Protein AF-A0A832UFF8-F1 (afdb_monomer_lite)

Radius of gyration: 27.93 Å; chains: 1; bounding box: 67×71×83 Å

Structure (mmCIF, N/CA/C/O backbone):
data_AF-A0A832UFF8-F1
#
_entry.id   AF-A0A832UFF8-F1
#
loop_
_atom_site.group_PDB
_atom_site.id
_atom_site.type_symbol
_atom_site.label_atom_id
_atom_site.label_alt_id
_atom_site.label_comp_id
_atom_site.label_asym_id
_atom_site.label_entity_id
_atom_site.label_seq_id
_atom_site.pdbx_PDB_ins_code
_atom_site.Cartn_x
_atom_site.Cartn_y
_atom_site.Cartn_z
_atom_site.occupancy
_atom_site.B_iso_or_equiv
_atom_site.auth_seq_id
_atom_site.auth_comp_id
_atom_site.auth_asym_id
_atom_site.auth_atom_id
_atom_site.pdbx_PDB_model_num
ATOM 1 N N . MET A 1 1 ? 8.026 -12.398 -7.164 1.00 83.38 1 MET A N 1
ATOM 2 C CA . MET A 1 1 ? 7.137 -11.313 -7.643 1.00 83.38 1 MET A CA 1
ATOM 3 C C . MET A 1 1 ? 7.649 -10.824 -8.983 1.00 83.38 1 MET A C 1
ATOM 5 O O . MET A 1 1 ? 8.859 -10.756 -9.157 1.00 83.38 1 MET A O 1
ATOM 9 N N . THR A 1 2 ? 6.755 -10.491 -9.910 1.00 87.94 2 THR A N 1
ATOM 10 C CA . THR A 1 2 ? 7.122 -9.942 -11.220 1.00 87.94 2 THR A CA 1
ATOM 11 C C . THR A 1 2 ? 6.607 -8.512 -11.329 1.00 87.94 2 THR A C 1
ATOM 13 O O . THR A 1 2 ? 5.435 -8.254 -11.064 1.00 87.94 2 THR A O 1
ATOM 16 N N . PHE A 1 3 ? 7.497 -7.591 -11.680 1.00 87.31 3 PHE A N 1
ATOM 17 C CA . PHE A 1 3 ? 7.214 -6.191 -11.966 1.00 87.31 3 PHE A CA 1
ATOM 18 C C . PHE A 1 3 ? 7.210 -6.008 -13.474 1.00 87.31 3 PHE A C 1
ATOM 20 O O . PHE A 1 3 ? 8.145 -6.435 -14.148 1.00 87.31 3 PHE A O 1
ATOM 27 N N . THR A 1 4 ? 6.173 -5.369 -13.993 1.00 92.88 4 THR A N 1
ATOM 28 C CA . THR A 1 4 ? 6.049 -5.056 -15.414 1.00 92.88 4 THR A CA 1
ATOM 29 C C . THR A 1 4 ? 5.782 -3.574 -15.580 1.00 92.88 4 THR A C 1
ATOM 31 O O . THR A 1 4 ? 5.068 -2.978 -14.770 1.00 92.88 4 THR A O 1
ATOM 34 N N . GLY A 1 5 ? 6.311 -2.994 -16.645 1.00 93.50 5 GLY A N 1
ATOM 35 C CA . GLY A 1 5 ? 6.031 -1.620 -17.031 1.00 93.50 5 GLY A CA 1
ATOM 36 C C . GLY A 1 5 ? 6.335 -1.406 -18.503 1.00 93.50 5 GLY A C 1
ATOM 37 O O . GLY A 1 5 ? 6.693 -2.341 -19.213 1.00 93.50 5 GLY A O 1
ATOM 38 N N . GLU A 1 6 ? 6.185 -0.171 -18.952 1.00 96.50 6 GLU A N 1
ATOM 39 C CA . GLU A 1 6 ? 6.447 0.239 -20.327 1.00 96.50 6 GLU A CA 1
ATOM 40 C C . GLU A 1 6 ? 7.127 1.607 -20.332 1.00 96.50 6 GLU A C 1
ATOM 42 O O . GLU A 1 6 ? 6.931 2.411 -19.414 1.00 96.50 6 GLU A O 1
ATOM 47 N N . ILE A 1 7 ? 7.942 1.862 -21.352 1.00 96.00 7 ILE A N 1
ATOM 48 C CA . ILE A 1 7 ? 8.491 3.192 -21.620 1.00 96.00 7 ILE A CA 1
ATOM 49 C C . ILE A 1 7 ? 7.693 3.880 -22.731 1.00 96.00 7 ILE A C 1
ATOM 51 O O . ILE A 1 7 ? 7.157 3.235 -23.631 1.00 96.00 7 ILE A O 1
ATOM 55 N N . SER A 1 8 ? 7.634 5.210 -22.677 1.00 94.06 8 SER A N 1
ATOM 56 C CA . SER A 1 8 ? 7.063 6.037 -23.740 1.00 94.06 8 SER A CA 1
ATOM 57 C C . SER A 1 8 ? 8.090 7.093 -24.164 1.00 94.06 8 SER A C 1
ATOM 59 O O . SER A 1 8 ? 8.492 7.900 -23.321 1.00 94.06 8 SER A O 1
ATOM 61 N N . PRO A 1 9 ? 8.486 7.148 -25.450 1.00 96.12 9 PRO A N 1
ATOM 62 C CA . PRO A 1 9 ? 7.939 6.377 -26.575 1.00 96.12 9 PRO A CA 1
ATOM 63 C C . PRO A 1 9 ? 8.378 4.901 -26.588 1.00 96.12 9 PRO A C 1
ATOM 65 O O . PRO A 1 9 ? 9.307 4.519 -25.886 1.00 96.12 9 PRO A O 1
ATOM 68 N N . ILE A 1 10 ? 7.704 4.091 -27.414 1.00 97.50 10 ILE A N 1
ATOM 69 C CA . ILE A 1 10 ? 7.988 2.661 -27.601 1.00 97.50 10 ILE A CA 1
ATOM 70 C C . ILE A 1 10 ? 9.342 2.483 -28.297 1.00 97.50 10 ILE A C 1
ATOM 72 O O . ILE A 1 10 ? 9.493 2.848 -29.465 1.00 97.50 10 ILE A O 1
ATOM 76 N N . ILE A 1 11 ? 10.315 1.911 -27.587 1.00 97.31 11 ILE A N 1
ATOM 77 C CA . ILE A 1 11 ? 11.656 1.616 -28.103 1.00 97.31 11 ILE A CA 1
ATOM 78 C C . ILE A 1 11 ? 12.072 0.225 -27.611 1.00 97.31 11 ILE A C 1
ATOM 80 O O . ILE A 1 11 ? 11.962 -0.067 -26.422 1.00 97.31 11 ILE A O 1
ATOM 84 N N . GLU A 1 12 ? 12.537 -0.627 -28.525 1.00 98.25 12 GLU A N 1
ATOM 85 C CA . GLU A 1 12 ? 13.039 -1.980 -28.239 1.00 98.25 12 GLU A CA 1
ATOM 86 C C . GLU A 1 12 ? 14.512 -1.940 -27.810 1.00 98.25 12 GLU A C 1
ATOM 88 O O . GLU A 1 12 ? 15.282 -1.117 -28.306 1.00 98.25 12 GLU A O 1
ATOM 93 N N . ASN A 1 13 ? 14.927 -2.890 -26.969 1.00 98.12 13 ASN A N 1
ATOM 94 C CA . ASN A 1 13 ? 16.315 -3.089 -26.540 1.00 98.12 13 ASN A CA 1
ATOM 95 C C . ASN A 1 13 ? 16.917 -1.935 -25.715 1.00 98.12 13 ASN A C 1
ATOM 97 O O . ASN A 1 13 ? 18.139 -1.809 -25.632 1.00 98.12 13 ASN A O 1
ATOM 101 N N . GLU A 1 14 ? 16.083 -1.113 -25.079 1.00 98.12 14 GLU A N 1
ATOM 102 C CA . GLU A 1 14 ? 16.527 -0.105 -24.116 1.00 98.12 14 GLU A CA 1
ATOM 103 C C . GLU A 1 14 ? 16.712 -0.737 -22.731 1.00 98.12 14 GLU A C 1
ATOM 105 O O . GLU A 1 14 ? 15.970 -1.642 -22.337 1.00 98.12 14 GLU A O 1
ATOM 110 N N . ILE A 1 15 ? 17.709 -0.257 -21.984 1.00 98.31 15 ILE A N 1
ATOM 111 C CA . ILE A 1 15 ? 17.994 -0.731 -20.625 1.00 98.31 15 ILE A CA 1
ATOM 112 C C . ILE A 1 15 ? 17.159 0.074 -19.632 1.00 98.31 15 ILE A C 1
ATOM 114 O O . ILE A 1 15 ? 17.307 1.291 -19.514 1.00 98.31 15 ILE A O 1
ATOM 118 N N . VAL A 1 16 ? 16.307 -0.623 -18.887 1.00 98.25 16 VAL A N 1
ATOM 119 C CA . VAL A 1 16 ? 15.561 -0.081 -17.752 1.00 98.25 16 VAL A CA 1
ATOM 120 C C . VAL A 1 16 ? 16.228 -0.550 -16.467 1.00 98.25 16 VAL A C 1
ATOM 122 O O . VAL A 1 16 ? 16.322 -1.748 -16.192 1.00 98.25 16 VAL A O 1
ATOM 125 N N . THR A 1 17 ? 16.661 0.404 -15.655 1.00 98.38 17 THR A N 1
ATOM 126 C CA . THR A 1 17 ? 17.285 0.153 -14.360 1.00 98.38 17 THR A CA 1
ATOM 127 C C . THR A 1 17 ? 16.212 0.035 -13.283 1.00 98.38 17 THR A C 1
ATOM 129 O O . THR A 1 17 ? 15.395 0.937 -13.116 1.00 98.38 17 THR A O 1
ATOM 132 N N . VAL A 1 18 ? 16.211 -1.055 -12.521 1.00 97.69 18 VAL A N 1
ATOM 133 C CA . VAL A 1 18 ? 15.308 -1.280 -11.385 1.00 97.69 18 VAL A CA 1
ATOM 134 C C . VAL A 1 18 ? 16.070 -1.053 -10.085 1.00 97.69 18 VAL A C 1
ATOM 136 O O . VAL A 1 18 ? 17.034 -1.755 -9.785 1.00 97.69 18 VAL A O 1
ATOM 139 N N . TYR A 1 19 ? 15.612 -0.092 -9.292 1.00 97.56 19 TYR A N 1
ATOM 140 C CA . TYR A 1 19 ? 16.149 0.232 -7.978 1.00 97.56 19 TYR A CA 1
ATOM 141 C C . TYR A 1 19 ? 15.266 -0.360 -6.882 1.00 97.56 19 TYR A C 1
ATOM 143 O O . TYR A 1 19 ? 14.072 -0.060 -6.818 1.00 97.56 19 TYR A O 1
ATOM 151 N N . ILE A 1 20 ? 15.856 -1.159 -5.991 1.00 96.25 20 ILE A N 1
ATOM 152 C CA . ILE A 1 20 ? 15.174 -1.746 -4.833 1.00 96.25 20 ILE A CA 1
ATOM 153 C C . ILE A 1 20 ? 15.862 -1.266 -3.561 1.00 96.25 20 ILE A C 1
ATOM 155 O O . ILE A 1 20 ? 16.989 -1.642 -3.248 1.00 96.25 20 ILE A O 1
ATOM 159 N N . GLY A 1 21 ? 15.173 -0.403 -2.823 1.00 94.88 21 GLY A N 1
ATOM 160 C CA . GLY A 1 21 ? 15.632 0.126 -1.546 1.00 94.88 21 GLY A CA 1
ATOM 161 C C . GLY A 1 21 ? 14.953 -0.568 -0.378 1.00 94.88 21 GLY A C 1
ATOM 162 O O . GLY A 1 21 ? 13.737 -0.772 -0.395 1.00 94.88 21 GLY A O 1
ATOM 163 N N . ARG A 1 22 ? 15.724 -0.848 0.671 1.00 91.75 22 ARG A N 1
ATOM 164 C CA . ARG A 1 22 ? 15.213 -1.251 1.981 1.00 91.75 22 ARG A CA 1
ATOM 165 C C . ARG A 1 22 ? 15.755 -0.318 3.055 1.00 91.75 22 ARG A C 1
ATOM 167 O O . ARG A 1 22 ? 16.895 0.130 2.979 1.00 91.75 22 ARG A O 1
ATOM 174 N N . GLU A 1 23 ? 14.925 -0.014 4.045 1.00 83.19 23 GLU A N 1
ATOM 175 C CA . GLU A 1 23 ? 15.311 0.861 5.150 1.00 83.19 23 GLU A CA 1
ATOM 176 C C . GLU A 1 23 ? 16.572 0.342 5.863 1.00 83.19 23 GLU A C 1
ATOM 178 O O . GLU A 1 23 ? 16.680 -0.840 6.184 1.00 83.19 23 GLU A O 1
ATOM 183 N N . GLY A 1 24 ? 17.546 1.233 6.061 1.00 84.38 24 GLY A N 1
ATOM 184 C CA . GLY A 1 24 ? 18.814 0.917 6.721 1.00 84.38 24 GLY A CA 1
ATOM 185 C C . GLY A 1 24 ? 19.839 0.154 5.875 1.00 84.38 24 GLY A C 1
ATOM 186 O O . GLY A 1 24 ? 20.920 -0.124 6.391 1.00 84.38 24 GLY A O 1
ATOM 187 N N . LEU A 1 25 ? 19.555 -0.162 4.605 1.00 90.12 25 LEU A N 1
ATOM 188 C CA . LEU A 1 25 ? 20.472 -0.904 3.735 1.00 90.12 25 LEU A CA 1
ATOM 189 C C . LEU A 1 25 ? 20.817 -0.175 2.432 1.00 90.12 25 LEU A C 1
ATOM 191 O O . LEU A 1 25 ? 20.081 0.721 2.013 1.00 90.12 25 LEU A O 1
ATOM 195 N N . PRO A 1 26 ? 21.933 -0.561 1.781 1.00 93.06 26 PRO A N 1
ATOM 196 C CA . PRO A 1 26 ? 22.290 -0.047 0.465 1.00 93.06 26 PRO A CA 1
ATOM 197 C C . PRO A 1 26 ? 21.197 -0.305 -0.577 1.00 93.06 26 PRO A C 1
ATOM 199 O O . PRO A 1 26 ? 20.500 -1.317 -0.525 1.00 93.06 26 PRO A O 1
ATOM 202 N N . LEU A 1 27 ? 21.078 0.613 -1.537 1.00 95.19 27 LEU A N 1
ATOM 203 C CA . LEU A 1 27 ? 20.186 0.465 -2.682 1.00 95.19 27 LEU A CA 1
ATOM 204 C C . LEU A 1 27 ? 20.697 -0.646 -3.605 1.00 95.19 27 LEU A C 1
ATOM 206 O O . LEU A 1 27 ? 21.833 -0.585 -4.074 1.00 95.19 27 LEU A O 1
ATOM 210 N N . GLU A 1 28 ? 19.853 -1.631 -3.893 1.00 95.94 28 GLU A N 1
ATOM 211 C CA . GLU A 1 28 ? 20.145 -2.667 -4.879 1.00 95.94 28 GLU A CA 1
ATOM 212 C C . GLU A 1 28 ? 19.707 -2.199 -6.269 1.00 95.94 28 GLU A C 1
ATOM 214 O O . GLU A 1 28 ? 18.693 -1.513 -6.415 1.00 95.94 28 GLU A O 1
ATOM 219 N N . THR A 1 29 ? 20.489 -2.549 -7.290 1.00 97.38 29 THR A N 1
ATOM 220 C CA . THR A 1 29 ? 20.254 -2.139 -8.679 1.00 97.38 29 THR A CA 1
ATOM 221 C C . THR A 1 29 ? 20.259 -3.360 -9.584 1.00 97.38 29 THR A C 1
ATOM 223 O O . THR A 1 29 ? 21.148 -4.205 -9.486 1.00 97.38 29 THR A O 1
ATOM 226 N N . TYR A 1 30 ? 19.273 -3.425 -10.467 1.00 97.50 30 TYR A N 1
ATOM 227 C CA . TYR A 1 30 ? 19.092 -4.484 -11.449 1.00 97.50 30 TYR A CA 1
ATOM 228 C C . TYR A 1 30 ? 18.789 -3.870 -12.815 1.00 97.50 30 TYR A C 1
ATOM 230 O O . TYR A 1 30 ? 18.419 -2.702 -12.904 1.00 97.50 30 TYR A O 1
ATOM 238 N N . GLU A 1 31 ? 18.907 -4.662 -13.874 1.00 97.44 31 GLU A N 1
ATOM 239 C CA . GLU A 1 31 ? 18.599 -4.236 -15.238 1.00 97.44 31 GLU A CA 1
ATOM 240 C C . GLU A 1 31 ? 17.535 -5.151 -15.848 1.00 97.44 31 GLU A C 1
ATOM 242 O O . GLU A 1 31 ? 17.491 -6.356 -15.586 1.00 97.44 31 GLU A O 1
ATOM 247 N N . SER A 1 32 ? 16.668 -4.563 -16.664 1.00 97.31 32 SER A N 1
ATOM 248 C CA . SER A 1 32 ? 15.757 -5.257 -17.569 1.00 97.31 32 SER A CA 1
ATOM 249 C C . SER A 1 32 ? 15.819 -4.581 -18.938 1.00 97.31 32 SER A C 1
ATOM 251 O O . SER A 1 32 ? 16.278 -3.445 -19.059 1.00 97.31 32 SER A O 1
ATOM 253 N N . THR A 1 33 ? 15.384 -5.281 -19.977 1.00 98.06 33 THR A N 1
ATOM 254 C CA . THR A 1 33 ? 15.432 -4.793 -21.357 1.00 98.06 33 THR A CA 1
ATOM 255 C C . THR A 1 33 ? 14.023 -4.687 -21.914 1.00 98.06 33 THR A C 1
ATOM 257 O O . THR A 1 33 ? 13.191 -5.561 -21.658 1.00 98.06 33 THR A O 1
ATOM 260 N N . THR A 1 34 ? 13.753 -3.624 -22.670 1.00 98.12 34 THR A N 1
ATOM 261 C CA . THR A 1 34 ? 12.453 -3.434 -23.313 1.00 98.12 34 THR A CA 1
ATOM 262 C C . THR A 1 34 ? 12.260 -4.352 -24.518 1.00 98.12 34 THR A C 1
ATOM 264 O O . THR A 1 34 ? 13.181 -4.606 -25.297 1.00 98.12 34 THR A O 1
ATOM 267 N N . ASP A 1 35 ? 11.034 -4.836 -24.690 1.00 98.00 35 ASP A N 1
ATOM 268 C CA . ASP A 1 35 ? 10.592 -5.597 -25.851 1.00 98.00 35 ASP A CA 1
ATOM 269 C C . ASP A 1 35 ? 10.185 -4.684 -27.025 1.00 98.00 35 ASP A C 1
ATOM 271 O O . ASP A 1 35 ? 10.321 -3.459 -26.988 1.00 98.00 35 ASP A O 1
ATOM 275 N N . LYS A 1 36 ? 9.655 -5.285 -28.096 1.00 97.94 36 LYS A N 1
ATOM 276 C CA . LYS A 1 36 ? 9.211 -4.581 -29.315 1.00 97.94 36 LYS A CA 1
ATOM 277 C C . LYS A 1 36 ? 8.102 -3.557 -29.088 1.00 97.94 36 LYS A C 1
ATOM 279 O O . LYS A 1 36 ? 7.877 -2.713 -29.952 1.00 97.94 36 LYS A O 1
ATOM 284 N N . LEU A 1 37 ? 7.381 -3.670 -27.979 1.00 97.31 37 LEU A N 1
ATOM 285 C CA . LEU A 1 37 ? 6.304 -2.775 -27.581 1.00 97.31 37 LEU A CA 1
ATOM 286 C C . LEU A 1 37 ? 6.767 -1.784 -26.503 1.00 97.31 37 LEU A C 1
ATOM 288 O O . LEU A 1 37 ? 5.949 -1.021 -26.003 1.00 97.31 37 LEU A O 1
ATOM 292 N N . GLY A 1 38 ? 8.065 -1.749 -26.173 1.00 96.62 38 GLY A N 1
ATOM 293 C CA . GLY A 1 38 ? 8.615 -0.885 -25.129 1.00 96.62 38 GLY A CA 1
ATOM 294 C C . GLY A 1 38 ? 8.311 -1.391 -23.716 1.00 96.62 38 GLY A C 1
ATOM 295 O O . GLY A 1 38 ? 8.604 -0.697 -22.742 1.00 96.62 38 GLY A O 1
ATOM 296 N N . GLY A 1 39 ? 7.722 -2.583 -23.595 1.00 97.31 39 GLY A N 1
ATOM 297 C CA . GLY A 1 39 ? 7.403 -3.222 -22.328 1.00 97.31 39 GLY A CA 1
ATOM 298 C C . GLY A 1 39 ? 8.636 -3.880 -21.723 1.00 97.31 39 GLY A C 1
ATOM 299 O O . GLY A 1 39 ? 9.466 -4.430 -22.437 1.00 97.31 39 GLY A O 1
ATOM 300 N N . TYR A 1 40 ? 8.768 -3.856 -20.402 1.00 97.44 40 TYR A N 1
ATOM 301 C CA . TYR A 1 40 ? 9.812 -4.579 -19.678 1.00 97.44 40 TYR A CA 1
ATOM 302 C C . TYR A 1 40 ? 9.199 -5.419 -18.556 1.00 97.44 40 TYR A C 1
ATOM 304 O O . TYR A 1 40 ? 8.130 -5.113 -18.020 1.00 97.44 40 TYR A O 1
ATOM 312 N N . SER A 1 41 ? 9.899 -6.489 -18.184 1.00 95.94 41 SER A N 1
ATOM 313 C CA . SER A 1 41 ? 9.509 -7.379 -17.092 1.00 95.94 41 SER A CA 1
ATOM 314 C C . SER A 1 41 ? 10.723 -7.739 -16.248 1.00 95.94 41 SER A C 1
ATOM 316 O O . SER A 1 41 ? 11.801 -8.032 -16.767 1.00 95.94 41 SER A O 1
ATOM 318 N N . PHE A 1 42 ? 10.560 -7.708 -14.933 1.00 93.88 42 PHE A N 1
ATOM 319 C CA . PHE A 1 42 ? 11.611 -8.015 -13.977 1.00 93.88 42 PHE A CA 1
ATOM 320 C C . PHE A 1 42 ? 11.047 -8.877 -12.851 1.00 93.88 42 PHE A C 1
ATOM 322 O O . PHE A 1 42 ? 10.066 -8.512 -12.207 1.00 93.88 42 PHE A O 1
ATOM 329 N N . SER A 1 43 ? 11.658 -10.037 -12.611 1.00 91.81 43 SER A N 1
ATOM 330 C CA . SER A 1 43 ? 11.233 -10.952 -11.550 1.00 91.81 43 SER A CA 1
ATOM 331 C C . SER A 1 43 ? 12.224 -10.937 -10.401 1.00 91.81 43 SER A C 1
ATOM 333 O O . SER A 1 43 ? 13.425 -11.090 -10.602 1.00 91.81 43 SER A O 1
ATOM 335 N N . TRP A 1 44 ? 11.706 -10.790 -9.187 1.00 89.12 44 TRP A N 1
ATOM 336 C CA . TRP A 1 44 ? 12.506 -10.721 -7.976 1.00 89.12 44 TRP A CA 1
ATOM 337 C C . TRP A 1 44 ? 11.821 -11.413 -6.803 1.00 89.12 44 TRP A C 1
ATOM 339 O O . TRP A 1 44 ? 10.590 -11.451 -6.696 1.00 89.12 44 TRP A O 1
ATOM 349 N N . ASN A 1 45 ? 12.642 -11.981 -5.924 1.00 87.12 45 ASN A N 1
ATOM 350 C CA . ASN A 1 45 ? 12.203 -12.775 -4.789 1.00 87.12 45 ASN A CA 1
ATOM 351 C C . ASN A 1 45 ? 12.566 -12.059 -3.491 1.00 87.12 45 ASN A C 1
ATOM 353 O O . ASN A 1 45 ? 13.737 -11.786 -3.232 1.00 87.12 45 ASN A O 1
ATOM 357 N N . PHE A 1 46 ? 11.556 -11.797 -2.663 1.00 84.00 46 PHE A N 1
ATOM 358 C CA . PHE A 1 46 ? 11.752 -11.273 -1.318 1.00 84.00 46 PHE A CA 1
ATOM 359 C C . PHE A 1 46 ? 12.396 -12.362 -0.458 1.00 84.00 46 PHE A C 1
ATOM 361 O O . PHE A 1 46 ? 11.783 -13.393 -0.195 1.00 84.00 46 PHE A O 1
ATOM 368 N N . THR A 1 47 ? 13.641 -12.150 -0.039 1.00 82.75 47 THR A N 1
ATOM 369 C CA . THR A 1 47 ? 14.371 -13.097 0.823 1.00 82.75 47 THR A CA 1
ATOM 370 C C . THR A 1 47 ? 14.164 -12.827 2.308 1.00 82.75 47 THR A C 1
ATOM 372 O O . THR A 1 47 ? 14.518 -13.653 3.145 1.00 82.75 47 THR A O 1
ATOM 375 N N . GLN A 1 48 ? 13.630 -11.655 2.647 1.00 84.00 48 GLN A N 1
ATOM 376 C CA . GLN A 1 48 ? 13.465 -11.175 4.010 1.00 84.00 48 GLN A CA 1
ATOM 377 C C . GLN A 1 48 ? 12.184 -10.344 4.103 1.00 84.00 48 GLN A C 1
ATOM 379 O O . GLN A 1 48 ? 11.749 -9.742 3.118 1.00 84.00 48 GLN A O 1
ATOM 384 N N . ALA A 1 49 ? 11.590 -10.301 5.293 1.00 82.50 49 ALA A N 1
ATOM 385 C CA . ALA A 1 49 ? 10.489 -9.392 5.556 1.00 82.50 49 ALA A CA 1
ATOM 386 C C . ALA A 1 49 ? 10.952 -7.935 5.578 1.00 82.50 49 ALA A C 1
ATOM 388 O O . ALA A 1 49 ? 12.116 -7.626 5.850 1.00 82.50 49 ALA A O 1
ATOM 389 N N . GLY A 1 50 ? 10.006 -7.035 5.341 1.00 85.56 50 GLY A N 1
ATOM 390 C CA . GLY A 1 50 ? 10.182 -5.616 5.586 1.00 85.56 50 GLY A CA 1
ATOM 391 C C . GLY A 1 50 ? 9.523 -4.729 4.543 1.00 85.56 50 GLY A C 1
ATOM 392 O O . GLY A 1 50 ? 8.747 -5.170 3.691 1.00 85.56 50 GLY A O 1
ATOM 393 N N . LYS A 1 51 ? 9.857 -3.442 4.649 1.00 89.31 51 LYS A N 1
ATOM 394 C CA . LYS A 1 51 ? 9.415 -2.375 3.755 1.00 89.31 51 LYS A CA 1
ATOM 395 C C . LYS A 1 51 ? 10.426 -2.177 2.631 1.00 89.31 51 LYS A C 1
ATOM 397 O O . LYS A 1 51 ? 11.589 -1.861 2.884 1.00 89.31 51 LYS A O 1
ATOM 402 N N . TYR A 1 52 ? 9.945 -2.283 1.403 1.00 92.44 52 TYR A N 1
ATOM 403 C CA . TYR A 1 52 ? 10.713 -2.098 0.183 1.00 92.44 52 TYR A CA 1
ATOM 404 C C . TYR A 1 52 ? 10.193 -0.896 -0.602 1.00 92.44 52 TYR A C 1
ATOM 406 O O . TYR A 1 52 ? 8.995 -0.618 -0.632 1.00 92.44 52 TYR A O 1
ATOM 414 N N . SER A 1 53 ? 11.108 -0.171 -1.234 1.00 94.62 53 SER A N 1
ATOM 415 C CA . SER A 1 53 ? 10.838 0.930 -2.154 1.00 94.62 53 SER A CA 1
ATOM 416 C C . SER A 1 53 ? 11.370 0.542 -3.519 1.00 94.62 53 SER A C 1
ATOM 418 O O . SER A 1 53 ? 12.569 0.317 -3.649 1.00 94.62 53 SER A O 1
ATOM 420 N N . ILE A 1 54 ? 10.506 0.504 -4.524 1.00 95.25 54 ILE A N 1
ATOM 421 C CA . ILE A 1 54 ? 10.853 0.072 -5.875 1.00 95.25 54 ILE A CA 1
ATOM 422 C C . ILE A 1 54 ? 10.589 1.225 -6.839 1.00 95.25 54 ILE A C 1
ATOM 424 O O . ILE A 1 54 ? 9.511 1.824 -6.819 1.00 95.25 54 ILE A O 1
ATOM 428 N N . VAL A 1 55 ? 11.596 1.554 -7.642 1.00 96.44 55 VAL A N 1
ATOM 429 C CA . VAL A 1 55 ? 11.547 2.580 -8.691 1.00 96.44 55 VAL A CA 1
ATOM 430 C C . VAL A 1 55 ? 12.251 2.016 -9.915 1.00 96.44 55 VAL A C 1
ATOM 432 O O . VAL A 1 55 ? 13.303 1.397 -9.781 1.00 96.44 55 VAL A O 1
ATOM 435 N N . THR A 1 56 ? 11.703 2.235 -11.101 1.00 96.75 56 THR A N 1
ATOM 436 C CA . THR A 1 56 ? 12.386 1.927 -12.360 1.00 96.75 56 THR A CA 1
ATOM 437 C C . THR A 1 56 ? 12.769 3.217 -13.062 1.00 96.75 56 THR A C 1
ATOM 439 O O . THR A 1 56 ? 11.986 4.164 -13.048 1.00 96.75 56 THR A O 1
ATOM 442 N N . SER A 1 57 ? 13.930 3.250 -13.699 1.00 97.94 57 SER A N 1
ATOM 443 C CA . SER A 1 57 ? 14.431 4.413 -14.424 1.00 97.94 57 SER A CA 1
ATOM 444 C C . SER A 1 57 ? 14.933 4.005 -15.794 1.00 97.94 57 SER A C 1
ATOM 446 O O . SER A 1 57 ? 15.622 2.996 -15.941 1.00 97.94 57 SER A O 1
ATOM 448 N N . TRP A 1 58 ? 14.610 4.814 -16.791 1.00 97.94 58 TRP A N 1
ATOM 449 C CA . TRP A 1 58 ? 15.258 4.781 -18.090 1.00 97.94 58 TRP A CA 1
ATOM 450 C C . TRP A 1 58 ? 16.032 6.082 -18.258 1.00 97.94 58 TRP A C 1
ATOM 452 O O . TRP A 1 58 ? 15.474 7.167 -18.099 1.00 97.94 58 TRP A O 1
ATOM 462 N N . SER A 1 59 ? 17.322 5.994 -18.575 1.00 97.62 59 SER A N 1
ATOM 463 C CA . SER A 1 59 ? 18.209 7.160 -18.678 1.00 97.62 59 SER A CA 1
ATOM 464 C C . SER A 1 59 ? 17.914 8.054 -19.888 1.00 97.62 59 SER A C 1
ATOM 466 O O . SER A 1 59 ? 18.375 9.199 -19.928 1.00 97.62 59 SER A O 1
ATOM 468 N N . GLY A 1 60 ? 17.113 7.567 -20.836 1.00 97.19 60 GLY A N 1
ATOM 469 C CA . GLY A 1 60 ? 16.887 8.209 -22.123 1.00 97.19 60 GLY A CA 1
ATOM 470 C C . GLY A 1 60 ? 17.988 7.870 -23.122 1.00 97.19 60 GLY A C 1
ATOM 471 O O . GLY A 1 60 ? 18.884 7.069 -22.862 1.00 97.19 60 GLY A O 1
ATOM 472 N N . ASN A 1 61 ? 17.937 8.512 -24.282 1.00 96.75 61 ASN A N 1
ATOM 473 C CA . ASN A 1 61 ? 18.928 8.348 -25.338 1.00 96.75 61 ASN A CA 1
ATOM 474 C C . ASN A 1 61 ? 19.218 9.693 -26.026 1.00 96.75 61 ASN A C 1
ATOM 476 O O . ASN A 1 61 ? 18.923 10.762 -25.494 1.00 96.75 61 ASN A O 1
ATOM 480 N N . SER A 1 62 ? 19.843 9.668 -27.204 1.00 97.62 62 SER A N 1
ATOM 481 C CA . SER A 1 62 ? 20.190 10.891 -27.943 1.00 97.62 62 SER A CA 1
ATOM 482 C C . SER A 1 62 ? 18.976 11.685 -28.444 1.00 97.62 62 SER A C 1
ATOM 484 O O . SER A 1 62 ? 19.138 12.840 -28.838 1.00 97.62 62 SER A O 1
ATOM 486 N N . VAL A 1 63 ? 17.782 11.084 -28.444 1.00 97.94 63 VAL A N 1
ATOM 487 C CA . VAL A 1 63 ? 16.544 11.670 -28.978 1.00 97.94 63 VAL A CA 1
ATOM 488 C C . VAL A 1 63 ? 15.549 11.995 -27.864 1.00 97.94 63 VAL A C 1
ATOM 490 O O . VAL A 1 63 ? 14.885 13.030 -27.922 1.00 97.94 63 VAL A O 1
ATOM 493 N N . TYR A 1 64 ? 15.449 11.138 -26.848 1.00 97.25 64 TYR A N 1
ATOM 494 C CA . TYR A 1 64 ? 14.452 11.245 -25.787 1.00 97.25 64 TYR A CA 1
ATOM 495 C C . TYR A 1 64 ? 15.101 11.392 -24.415 1.00 97.25 64 TYR A C 1
ATOM 497 O O . TYR A 1 64 ? 16.094 10.738 -24.101 1.00 97.25 64 TYR A O 1
ATOM 505 N N . ALA A 1 65 ? 14.510 12.244 -23.580 1.00 96.88 65 ALA A N 1
ATOM 506 C CA . ALA A 1 65 ? 14.921 12.381 -22.192 1.00 96.88 65 ALA A CA 1
ATOM 507 C C . ALA A 1 65 ? 14.527 11.139 -21.380 1.00 96.88 65 ALA A C 1
ATOM 509 O O . ALA A 1 65 ? 13.488 10.529 -21.633 1.00 96.88 65 ALA A O 1
ATOM 510 N N . GLY A 1 66 ? 15.343 10.812 -20.380 1.00 96.62 66 GLY A N 1
ATOM 511 C CA . GLY A 1 66 ? 15.028 9.766 -19.418 1.00 96.62 66 GLY A CA 1
ATOM 512 C C . GLY A 1 66 ? 13.823 10.088 -18.537 1.00 96.62 66 GLY A C 1
ATOM 513 O O . GLY A 1 66 ? 13.377 11.236 -18.443 1.00 96.62 66 GLY A O 1
ATOM 514 N N . SER A 1 67 ? 13.308 9.061 -17.871 1.00 96.25 67 SER A N 1
ATOM 515 C CA . SER A 1 67 ? 12.160 9.157 -16.976 1.00 96.25 67 SER A CA 1
ATOM 516 C C . SER A 1 67 ? 12.234 8.107 -15.872 1.00 96.25 67 SER A C 1
ATOM 518 O O . SER A 1 67 ? 12.770 7.016 -16.074 1.00 96.25 67 SER A O 1
ATOM 520 N N . ASP A 1 68 ? 11.644 8.441 -14.728 1.00 96.69 68 ASP A N 1
ATOM 521 C CA . ASP A 1 68 ? 11.522 7.561 -13.573 1.00 96.69 68 ASP A CA 1
ATOM 522 C C . ASP A 1 68 ? 10.052 7.190 -13.362 1.00 96.69 68 ASP A C 1
ATOM 524 O O . ASP A 1 68 ? 9.147 8.009 -13.547 1.00 96.69 68 ASP A O 1
ATOM 528 N N . SER A 1 69 ? 9.802 5.957 -12.929 1.00 95.00 69 SER A N 1
ATOM 529 C CA . SER A 1 69 ? 8.465 5.535 -12.528 1.00 95.00 69 SER A CA 1
ATOM 530 C C . SER A 1 69 ? 8.035 6.195 -11.221 1.00 95.00 69 SER A C 1
ATOM 532 O O . SER A 1 69 ? 8.839 6.663 -10.411 1.00 95.00 69 SER A O 1
ATOM 534 N N . GLN A 1 70 ? 6.735 6.116 -10.939 1.00 92.62 70 GLN A N 1
ATOM 535 C CA . GLN A 1 70 ? 6.249 6.317 -9.579 1.00 92.62 70 GLN A CA 1
ATOM 536 C C . GLN A 1 70 ? 6.915 5.319 -8.621 1.00 92.62 70 GLN A C 1
ATOM 538 O O . GLN A 1 70 ? 7.197 4.171 -8.981 1.00 92.62 70 GLN A O 1
ATOM 543 N N . LYS A 1 71 ? 7.132 5.756 -7.380 1.00 93.06 71 LYS A N 1
ATOM 544 C CA . LYS A 1 71 ? 7.649 4.906 -6.309 1.00 93.06 71 LYS A CA 1
ATOM 545 C C . LYS A 1 71 ? 6.573 3.934 -5.835 1.00 93.06 71 LYS A C 1
ATOM 547 O O . LYS A 1 71 ? 5.541 4.346 -5.304 1.00 93.06 71 LYS A O 1
ATOM 552 N N . LEU A 1 72 ? 6.866 2.646 -5.955 1.00 93.50 72 LEU A N 1
ATOM 553 C CA . LEU A 1 72 ? 6.069 1.565 -5.394 1.00 93.50 72 LEU A CA 1
ATOM 554 C C . LEU A 1 72 ? 6.615 1.213 -4.007 1.00 93.50 72 LEU A C 1
ATOM 556 O O . LEU A 1 72 ? 7.801 0.929 -3.853 1.00 93.50 72 LEU A O 1
ATOM 560 N N . THR A 1 73 ? 5.763 1.233 -2.986 1.00 92.56 73 THR A N 1
ATOM 561 C CA . THR A 1 73 ? 6.123 0.767 -1.641 1.00 92.56 73 THR A CA 1
ATOM 562 C C . THR A 1 73 ? 5.531 -0.614 -1.423 1.00 92.56 73 THR A C 1
ATOM 564 O O . THR A 1 73 ? 4.332 -0.797 -1.595 1.00 92.56 73 THR A O 1
ATOM 567 N N . VAL A 1 74 ? 6.351 -1.586 -1.038 1.00 90.88 74 VAL A N 1
ATOM 568 C CA . VAL A 1 74 ? 5.931 -2.978 -0.867 1.00 90.88 74 VAL A CA 1
ATOM 569 C C . VAL A 1 74 ? 6.253 -3.460 0.542 1.00 90.88 74 VAL A C 1
ATOM 571 O O . VAL A 1 74 ? 7.347 -3.214 1.043 1.00 90.88 74 VAL A O 1
ATOM 574 N N . PHE A 1 75 ? 5.315 -4.160 1.172 1.00 88.44 75 PHE A N 1
ATOM 575 C CA . PHE A 1 75 ? 5.509 -4.864 2.433 1.00 88.44 75 PHE A CA 1
ATOM 576 C C . PHE A 1 75 ? 5.478 -6.351 2.158 1.00 88.44 75 PHE A C 1
ATOM 578 O O . PHE A 1 75 ? 4.438 -6.912 1.811 1.00 88.44 75 PHE A O 1
ATOM 585 N N . ALA A 1 76 ? 6.634 -6.975 2.336 1.00 86.81 76 ALA A N 1
ATOM 586 C CA . ALA A 1 76 ? 6.727 -8.416 2.424 1.00 86.81 76 ALA A CA 1
ATOM 587 C C . ALA A 1 76 ? 6.688 -8.777 3.908 1.00 86.81 76 ALA A C 1
ATOM 589 O O . ALA A 1 76 ? 7.630 -8.479 4.642 1.00 86.81 76 ALA A O 1
ATOM 590 N N . GLY A 1 77 ? 5.580 -9.352 4.367 1.00 75.94 77 GLY A N 1
ATOM 591 C CA . GLY A 1 77 ? 5.500 -9.916 5.710 1.00 75.94 77 GLY A CA 1
ATOM 592 C C . GLY A 1 77 ? 6.009 -11.351 5.686 1.00 75.94 77 GLY A C 1
ATOM 593 O O . GLY A 1 77 ? 5.502 -12.162 4.915 1.00 75.94 77 GLY A O 1
ATOM 594 N N . THR A 1 78 ? 6.981 -11.687 6.532 1.00 55.16 78 THR A N 1
ATOM 595 C CA . THR A 1 78 ? 7.137 -13.080 6.957 1.00 55.16 78 THR A CA 1
ATOM 596 C C . THR A 1 78 ? 6.152 -13.300 8.086 1.00 55.16 78 THR A C 1
ATOM 598 O O . THR A 1 78 ? 6.096 -12.487 9.007 1.00 55.16 78 THR A O 1
ATOM 601 N N . TYR A 1 79 ? 5.384 -14.382 8.016 1.00 55.12 79 TYR A N 1
ATOM 602 C CA . TYR A 1 79 ? 4.690 -14.917 9.179 1.00 55.12 79 TYR A CA 1
ATOM 603 C C . TYR A 1 79 ? 5.699 -15.014 10.335 1.00 55.12 79 TYR A C 1
ATOM 605 O O . TYR A 1 79 ? 6.668 -15.768 10.235 1.00 55.12 79 TYR A O 1
ATOM 613 N N . GLU A 1 80 ? 5.536 -14.205 11.386 1.00 53.75 80 GLU A N 1
ATOM 614 C CA . GLU A 1 80 ? 6.185 -14.504 12.657 1.00 53.75 80 GLU A CA 1
ATOM 615 C C . GLU A 1 80 ? 5.341 -15.612 13.286 1.00 53.75 80 GLU A C 1
ATOM 617 O O . GLU A 1 80 ? 4.197 -15.343 13.661 1.00 53.75 80 GLU A O 1
ATOM 622 N N . PRO A 1 81 ? 5.830 -16.864 13.374 1.00 52.44 81 PRO A N 1
ATOM 623 C CA . PRO A 1 81 ? 5.151 -17.842 14.199 1.00 52.44 81 PRO A CA 1
ATOM 624 C C . PRO A 1 81 ? 5.098 -17.261 15.607 1.00 52.44 81 PRO A C 1
ATOM 626 O O . PRO A 1 81 ? 6.143 -16.987 16.205 1.00 52.44 81 PRO A O 1
ATOM 629 N N . ILE A 1 82 ? 3.886 -17.043 16.114 1.00 53.25 82 ILE A N 1
ATOM 630 C CA . ILE A 1 82 ? 3.679 -16.698 17.513 1.00 53.25 82 ILE A CA 1
ATOM 631 C C . ILE A 1 82 ? 4.216 -17.888 18.303 1.00 53.25 82 ILE A C 1
ATOM 633 O O . ILE A 1 82 ? 3.565 -18.925 18.420 1.00 53.25 82 ILE A O 1
ATOM 637 N N . TYR A 1 83 ? 5.443 -17.769 18.804 1.00 55.78 83 TYR A N 1
ATOM 638 C CA . TYR A 1 83 ? 5.898 -18.639 19.870 1.00 55.78 83 TYR A CA 1
ATOM 639 C C . TYR A 1 83 ? 5.156 -18.178 21.109 1.00 55.78 83 TYR A C 1
ATOM 641 O O . TYR A 1 83 ? 5.539 -17.203 21.755 1.00 55.78 83 TYR A O 1
ATOM 649 N N . ASP A 1 84 ? 4.038 -18.847 21.371 1.00 52.81 84 ASP A N 1
ATOM 650 C CA . ASP A 1 84 ? 3.286 -18.677 22.597 1.00 52.81 84 ASP A CA 1
ATOM 651 C C . ASP A 1 84 ? 4.271 -18.861 23.760 1.00 52.81 84 ASP A C 1
ATOM 653 O O . ASP A 1 84 ? 5.000 -19.856 23.828 1.00 52.81 84 ASP A O 1
ATOM 657 N N . ASP A 1 85 ? 4.330 -17.885 24.666 1.00 53.91 85 ASP A N 1
ATOM 658 C CA . ASP A 1 85 ? 5.295 -17.803 25.778 1.00 53.91 85 ASP A CA 1
ATOM 659 C C . ASP A 1 85 ? 5.088 -18.920 26.837 1.00 53.91 85 ASP A C 1
ATOM 661 O O . ASP A 1 85 ? 5.634 -18.895 27.943 1.00 53.91 85 ASP A O 1
ATOM 665 N N . TYR A 1 86 ? 4.313 -19.951 26.483 1.00 55.91 86 TYR A N 1
ATOM 666 C CA . TYR A 1 86 ? 3.993 -21.148 27.257 1.00 55.91 86 TYR A CA 1
ATOM 667 C C . TYR A 1 86 ? 5.218 -21.971 27.681 1.00 55.91 86 TYR A C 1
ATOM 669 O O . TYR A 1 86 ? 5.111 -22.805 28.579 1.00 55.91 86 TYR A O 1
ATOM 677 N N . PHE A 1 87 ? 6.401 -21.738 27.103 1.00 54.47 87 PHE A N 1
ATOM 678 C CA . PHE A 1 87 ? 7.638 -22.392 27.550 1.00 54.47 87 PHE A CA 1
ATOM 679 C C . PHE A 1 87 ? 8.341 -21.690 28.725 1.00 54.47 87 PHE A C 1
ATOM 681 O O . PHE A 1 87 ? 9.342 -22.211 29.223 1.00 54.47 87 PHE A O 1
ATOM 688 N N . SER A 1 88 ? 7.839 -20.550 29.213 1.00 54.03 88 SER A N 1
ATOM 689 C CA . SER A 1 88 ? 8.490 -19.807 30.302 1.00 54.03 88 SER A CA 1
ATOM 690 C C . SER A 1 88 ? 8.174 -20.322 31.719 1.00 54.03 88 SER A C 1
ATOM 692 O O . SER A 1 88 ? 8.965 -20.075 32.632 1.00 54.03 88 SER A O 1
ATOM 694 N N . GLU A 1 89 ? 7.105 -21.105 31.924 1.00 57.34 89 GLU A N 1
ATOM 695 C CA . GLU A 1 89 ? 6.712 -21.584 33.267 1.00 57.34 89 GLU A CA 1
ATOM 696 C C . GLU A 1 89 ? 7.200 -22.995 33.637 1.00 57.34 89 GLU A C 1
ATOM 698 O O . GLU A 1 89 ? 7.181 -23.371 34.814 1.00 57.34 89 GLU A O 1
ATOM 703 N N . ALA A 1 90 ? 7.729 -23.777 32.692 1.00 55.38 90 ALA A N 1
ATOM 704 C CA . ALA A 1 90 ? 8.322 -25.077 33.006 1.00 55.38 90 ALA A CA 1
ATOM 705 C C . ALA A 1 90 ? 9.747 -24.897 33.564 1.00 55.38 90 ALA A C 1
ATOM 707 O O . ALA A 1 90 ? 10.746 -25.085 32.871 1.00 55.38 90 ALA A O 1
ATOM 708 N N . GLY A 1 91 ? 9.841 -24.510 34.838 1.00 60.03 91 GLY A N 1
ATOM 709 C CA . GLY A 1 91 ? 11.093 -24.290 35.559 1.00 60.03 91 GLY A CA 1
ATOM 710 C C . GLY A 1 91 ? 12.102 -25.434 35.398 1.00 60.03 91 GLY A C 1
ATOM 711 O O . GLY A 1 91 ? 11.966 -26.499 35.998 1.00 60.03 91 GLY A O 1
ATOM 712 N N . GLY A 1 92 ? 13.154 -25.200 34.613 1.00 55.66 92 GLY A N 1
ATOM 713 C CA . GLY A 1 92 ? 14.290 -26.113 34.518 1.00 55.66 92 GLY A CA 1
ATOM 714 C C . GLY A 1 92 ? 15.179 -25.853 33.307 1.00 55.66 92 GLY A C 1
ATOM 715 O O . GLY A 1 92 ? 14.881 -26.316 32.218 1.00 55.66 92 GLY A O 1
ATOM 716 N N . ALA A 1 93 ? 16.310 -25.183 33.545 1.00 48.59 93 ALA A N 1
ATOM 717 C CA . ALA A 1 93 ? 17.444 -25.004 32.631 1.00 48.59 93 ALA A CA 1
ATOM 718 C C . ALA A 1 93 ? 17.171 -24.195 31.344 1.00 48.59 93 ALA A C 1
ATOM 720 O O . ALA A 1 93 ? 16.780 -24.715 30.304 1.00 48.59 93 ALA A O 1
ATOM 721 N N . ARG A 1 94 ? 17.513 -22.901 31.399 1.00 45.06 94 ARG A N 1
ATOM 722 C CA . ARG A 1 94 ? 17.695 -22.040 30.223 1.00 45.06 94 ARG A CA 1
ATOM 723 C C . ARG A 1 94 ? 18.861 -22.567 29.377 1.00 45.06 94 ARG A C 1
ATOM 725 O O . ARG A 1 94 ? 20.004 -22.172 29.594 1.00 45.06 94 ARG A O 1
ATOM 732 N N . ALA A 1 95 ? 18.587 -23.460 28.431 1.00 48.03 95 ALA A N 1
ATOM 733 C CA . ALA A 1 95 ? 19.516 -23.730 27.343 1.00 48.03 95 ALA A CA 1
ATOM 734 C C . ALA A 1 95 ? 19.581 -22.470 26.467 1.00 48.03 95 ALA A C 1
ATOM 736 O O . ALA A 1 95 ? 18.583 -22.010 25.919 1.00 48.03 95 ALA A O 1
ATOM 737 N N . SER A 1 96 ? 20.761 -21.867 26.407 1.00 49.62 96 SER A N 1
ATOM 738 C CA . SER A 1 96 ? 21.072 -20.654 25.661 1.00 49.62 96 SER A CA 1
ATOM 739 C C . SER A 1 96 ? 20.961 -20.882 24.147 1.00 49.62 96 SER A C 1
ATOM 741 O O . SER A 1 96 ? 21.965 -21.092 23.475 1.00 49.62 96 SER A O 1
ATOM 743 N N . ALA A 1 97 ? 19.748 -20.816 23.601 1.00 46.03 97 ALA A N 1
ATOM 744 C CA . ALA A 1 97 ? 19.490 -20.741 22.158 1.00 46.03 97 ALA A CA 1
ATOM 745 C C . ALA A 1 97 ? 19.438 -19.281 21.645 1.00 46.03 97 ALA A C 1
ATOM 747 O O . ALA A 1 97 ? 18.820 -18.985 20.627 1.00 46.03 97 ALA A O 1
ATOM 748 N N . ALA A 1 98 ? 20.073 -18.348 22.360 1.00 46.03 98 ALA A N 1
ATOM 749 C CA . ALA A 1 98 ? 20.098 -16.925 22.033 1.00 46.03 98 ALA A CA 1
ATOM 750 C C . ALA A 1 98 ? 21.439 -16.553 21.374 1.00 46.03 98 ALA A C 1
ATOM 752 O O . ALA A 1 98 ? 22.378 -16.163 22.068 1.00 46.03 98 ALA A O 1
ATOM 753 N N . PRO A 1 99 ? 21.575 -16.753 20.050 1.00 38.22 99 PRO A N 1
ATOM 754 C CA . PRO A 1 99 ? 22.010 -15.616 19.231 1.00 38.22 99 PRO A CA 1
ATOM 755 C C . PRO A 1 99 ? 21.362 -15.501 17.834 1.00 38.22 99 PRO A C 1
ATOM 757 O O . PRO A 1 99 ? 21.650 -14.535 17.136 1.00 38.22 99 PRO A O 1
ATOM 760 N N . PHE A 1 100 ? 20.480 -16.413 17.405 1.00 41.78 100 PHE A N 1
ATOM 761 C CA . PHE A 1 100 ? 19.970 -16.413 16.017 1.00 41.78 100 PHE A CA 1
ATOM 762 C C . PHE A 1 100 ? 18.639 -15.672 15.780 1.00 41.78 100 PHE A C 1
ATOM 764 O O . PHE A 1 100 ? 18.240 -15.505 14.632 1.00 41.78 100 PHE A O 1
ATOM 771 N N . PHE A 1 101 ? 17.970 -15.173 16.825 1.00 39.03 101 PHE A N 1
ATOM 772 C CA . PHE A 1 101 ? 16.604 -14.626 16.717 1.00 39.03 101 PHE A CA 1
ATOM 773 C C . PHE A 1 101 ? 16.500 -13.088 16.727 1.00 39.03 101 PHE A C 1
ATOM 775 O O . PHE A 1 101 ? 15.403 -12.545 16.676 1.00 39.03 101 PHE A O 1
ATOM 782 N N . GLY A 1 102 ? 17.622 -12.361 16.755 1.00 37.28 102 GLY A N 1
ATOM 783 C CA . GLY A 1 102 ? 17.638 -10.895 16.904 1.00 37.28 102 GLY A CA 1
ATOM 784 C C . GLY A 1 102 ? 17.217 -10.066 15.681 1.00 37.28 102 GLY A C 1
ATOM 785 O O . GLY A 1 102 ? 17.303 -8.844 15.749 1.00 37.28 102 GLY A O 1
ATOM 786 N N . PHE A 1 103 ? 16.794 -10.687 14.574 1.00 36.94 103 PHE A N 1
ATOM 787 C CA . PHE A 1 103 ? 16.557 -9.989 13.300 1.00 36.94 103 PHE A CA 1
ATOM 788 C C . PHE A 1 103 ? 15.106 -10.008 12.797 1.00 36.94 103 PHE A C 1
ATOM 790 O O . PHE A 1 103 ? 14.830 -9.370 11.787 1.00 36.94 103 PHE A O 1
ATOM 797 N N . TYR A 1 104 ? 14.179 -10.688 13.482 1.00 43.00 104 TYR A N 1
ATOM 798 C CA . TYR A 1 104 ? 12.797 -10.829 12.993 1.00 43.00 104 TYR A CA 1
ATOM 799 C C . TYR A 1 104 ? 11.823 -9.770 13.549 1.00 43.00 104 TYR A C 1
ATOM 801 O O . TYR A 1 104 ? 10.935 -9.329 12.828 1.00 43.00 104 TYR A O 1
ATOM 809 N N . SER A 1 105 ? 12.073 -9.213 14.739 1.00 40.97 105 SER A N 1
ATOM 810 C CA . SER A 1 105 ? 11.072 -8.416 15.473 1.00 40.97 105 SER A CA 1
ATOM 811 C C . SER A 1 105 ? 11.010 -6.911 15.169 1.00 40.97 105 SER A C 1
ATOM 813 O O . SER A 1 105 ? 10.346 -6.161 15.887 1.00 40.97 105 SER A O 1
ATOM 815 N N . GLN A 1 106 ? 11.684 -6.425 14.123 1.00 45.97 106 GLN A N 1
ATOM 816 C CA . GLN A 1 106 ? 11.641 -5.004 13.737 1.00 45.97 106 GLN A CA 1
ATOM 817 C C . GLN A 1 106 ? 10.997 -4.778 12.372 1.00 45.97 106 GLN A C 1
ATOM 819 O O . GLN A 1 106 ? 11.414 -3.893 11.625 1.00 45.97 106 GLN A O 1
ATOM 824 N N . SER A 1 107 ? 9.965 -5.557 12.032 1.00 48.19 107 SER A N 1
ATOM 825 C CA . SER A 1 107 ? 9.135 -5.225 10.873 1.00 48.19 107 SER A CA 1
ATOM 826 C C . SER A 1 107 ? 8.629 -3.783 11.022 1.00 48.19 107 SER A C 1
ATOM 828 O O . SER A 1 107 ? 8.007 -3.469 12.043 1.00 48.19 107 SER A O 1
ATOM 830 N N . PRO A 1 108 ? 8.904 -2.879 10.060 1.00 52.41 108 PRO A N 1
ATOM 831 C CA . PRO A 1 108 ? 8.408 -1.512 10.107 1.00 52.41 108 PRO A CA 1
ATOM 832 C C . PRO A 1 108 ? 6.880 -1.550 10.116 1.00 52.41 108 PRO A C 1
ATOM 834 O O . PRO A 1 108 ? 6.245 -1.747 9.082 1.00 52.41 108 PRO A O 1
ATOM 837 N N . LYS A 1 109 ? 6.288 -1.397 11.304 1.00 73.25 109 LYS A N 1
ATOM 838 C CA . LYS A 1 109 ? 4.836 -1.515 11.503 1.00 73.25 109 LYS A CA 1
ATOM 839 C C . LYS A 1 109 ? 4.070 -0.448 10.725 1.00 73.25 109 LYS A C 1
ATOM 841 O O . LYS A 1 109 ? 2.940 -0.683 10.315 1.00 73.25 109 LYS A O 1
ATOM 846 N N . ASN A 1 110 ? 4.705 0.700 10.480 1.00 82.44 110 ASN A N 1
ATOM 847 C CA . ASN A 1 110 ? 4.095 1.855 9.835 1.00 82.44 110 ASN A CA 1
ATOM 848 C C . ASN A 1 110 ? 4.606 2.037 8.400 1.00 82.44 110 ASN A C 1
ATOM 850 O O . ASN A 1 110 ? 5.776 2.338 8.144 1.00 82.44 110 ASN A O 1
ATOM 854 N N . VAL A 1 111 ? 3.687 1.923 7.447 1.00 84.38 111 VAL A N 1
ATOM 855 C CA . VAL A 1 111 ? 3.893 2.294 6.048 1.00 84.38 111 VAL A CA 1
ATOM 856 C C . VAL A 1 111 ? 4.018 3.799 5.899 1.00 84.38 111 VAL A C 1
ATOM 858 O O . VAL A 1 111 ? 4.938 4.298 5.243 1.00 84.38 111 VAL A O 1
ATOM 861 N N . LEU A 1 112 ? 3.097 4.500 6.543 1.00 89.75 112 LEU A N 1
ATOM 862 C CA . LEU A 1 112 ? 2.983 5.941 6.550 1.00 89.75 112 LEU A CA 1
ATOM 863 C C . LEU A 1 112 ? 2.524 6.359 7.945 1.00 89.75 112 LEU A C 1
ATOM 865 O O . LEU A 1 112 ? 1.678 5.699 8.542 1.00 89.75 112 LEU A O 1
ATOM 869 N N . ALA A 1 113 ? 3.088 7.445 8.455 1.00 92.56 113 ALA A N 1
ATOM 870 C CA . ALA A 1 113 ? 2.623 8.119 9.656 1.00 92.56 113 ALA A CA 1
ATOM 871 C C . ALA A 1 113 ? 2.840 9.618 9.451 1.00 92.56 113 ALA A C 1
ATOM 873 O O . ALA A 1 113 ? 3.934 10.040 9.072 1.00 92.56 113 ALA A O 1
ATOM 874 N N . SER A 1 114 ? 1.796 10.411 9.646 1.00 93.69 114 SER A N 1
ATOM 875 C CA . SER A 1 114 ? 1.835 11.857 9.474 1.00 93.69 114 SER A CA 1
ATOM 876 C C . SER A 1 114 ? 0.924 12.512 10.498 1.00 93.69 114 SER A C 1
ATOM 878 O O . SER A 1 114 ? -0.183 12.032 10.731 1.00 93.69 114 SER A O 1
ATOM 880 N N . ASN A 1 115 ? 1.399 13.608 11.077 1.00 94.44 115 ASN A N 1
ATOM 881 C CA . ASN A 1 115 ? 0.589 14.507 11.883 1.00 94.44 115 ASN A CA 1
ATOM 882 C C . ASN A 1 115 ? 0.361 15.766 11.054 1.00 94.44 115 ASN A C 1
ATOM 884 O O . ASN A 1 115 ? 1.311 16.301 10.475 1.00 94.44 115 ASN A O 1
ATOM 888 N N . VAL A 1 116 ? -0.881 16.220 10.987 1.00 94.75 116 VAL A N 1
ATOM 889 C CA . VAL A 1 116 ? -1.279 17.407 10.239 1.00 94.75 116 VAL A CA 1
ATOM 890 C C . VAL A 1 116 ? -2.169 18.292 11.098 1.00 94.75 116 VAL A C 1
ATOM 892 O O . VAL A 1 116 ? -2.917 17.804 11.946 1.00 94.75 116 VAL A O 1
ATOM 895 N N . SER A 1 117 ? -2.092 19.597 10.862 1.00 93.94 117 SER A N 1
ATOM 896 C CA . SER A 1 117 ? -2.933 20.590 11.526 1.00 93.94 117 SER A CA 1
ATOM 897 C C . SER A 1 117 ? -3.840 21.258 10.497 1.00 93.94 117 SER A C 1
ATOM 899 O O . SER A 1 117 ? -3.361 21.617 9.423 1.00 93.94 117 SER A O 1
ATOM 901 N N . GLY A 1 118 ? -5.131 21.410 10.788 1.00 93.38 118 GLY A N 1
ATOM 902 C CA . GLY A 1 118 ? -6.093 22.032 9.870 1.00 93.38 118 GLY A CA 1
ATOM 903 C C . GLY A 1 118 ? -7.548 21.764 10.252 1.00 93.38 118 GLY A C 1
ATOM 904 O O . GLY A 1 118 ? -7.830 21.283 11.344 1.00 93.38 118 GLY A O 1
ATOM 905 N N . ALA A 1 119 ? -8.497 22.030 9.347 1.00 94.44 119 ALA A N 1
ATOM 906 C CA . ALA A 1 119 ? -9.917 21.748 9.615 1.00 94.44 119 ALA A CA 1
ATOM 907 C C . ALA A 1 119 ? -10.275 20.252 9.480 1.00 94.44 119 ALA A C 1
ATOM 909 O O . ALA A 1 119 ? -11.367 19.827 9.860 1.00 94.44 119 ALA A O 1
ATOM 910 N N . GLY A 1 120 ? -9.351 19.445 8.960 1.00 94.69 120 GLY A N 1
ATOM 911 C CA . GLY A 1 120 ? -9.459 17.998 8.852 1.00 94.69 120 GLY A CA 1
ATOM 912 C C . GLY A 1 120 ? -8.289 17.400 8.080 1.00 94.69 120 GLY A C 1
ATOM 913 O O . GLY A 1 120 ? -7.364 18.103 7.667 1.00 94.69 120 GLY A O 1
ATOM 914 N N . VAL A 1 121 ? -8.354 16.095 7.848 1.00 96.25 121 VAL A N 1
ATOM 915 C CA . VAL A 1 121 ? -7.332 15.308 7.162 1.00 96.25 121 VAL A CA 1
ATOM 916 C C . VAL A 1 121 ? -7.952 14.415 6.090 1.00 96.25 121 VAL A C 1
ATOM 918 O O . VAL A 1 121 ? -9.007 13.811 6.289 1.00 96.25 121 VAL A O 1
ATOM 921 N N . LEU A 1 122 ? -7.267 14.323 4.951 1.00 96.56 122 LEU A N 1
ATOM 922 C CA . LEU A 1 122 ? -7.512 13.375 3.872 1.00 96.56 122 LEU A CA 1
ATOM 923 C C . LEU A 1 122 ? -6.307 12.441 3.750 1.00 96.56 122 LEU A C 1
ATOM 925 O O . LEU A 1 122 ? -5.197 12.885 3.456 1.00 96.56 122 LEU A O 1
ATOM 929 N N . LEU A 1 123 ? -6.540 11.146 3.919 1.00 96.69 123 LEU A N 1
ATOM 930 C CA . LEU A 1 123 ? -5.619 10.080 3.550 1.00 96.69 123 LEU A CA 1
ATOM 931 C C . LEU A 1 123 ? -6.121 9.437 2.259 1.00 96.69 123 LEU A C 1
ATOM 933 O O . LEU A 1 123 ? -7.259 8.981 2.179 1.00 96.69 123 LEU A O 1
ATOM 937 N N . SER A 1 124 ? -5.269 9.395 1.244 1.00 97.12 124 SER A N 1
ATOM 938 C CA . SER A 1 124 ? -5.590 8.787 -0.047 1.00 97.12 124 SER A CA 1
ATOM 939 C C . SER A 1 124 ? -4.429 7.952 -0.557 1.00 97.12 124 SER A C 1
ATOM 941 O O . SER A 1 124 ? -3.282 8.149 -0.152 1.00 97.12 124 SER A O 1
ATOM 943 N N . GLY A 1 125 ? -4.732 7.014 -1.443 1.00 96.25 125 GLY A N 1
ATOM 944 C CA . GLY A 1 125 ? -3.729 6.282 -2.198 1.00 96.25 125 GLY A CA 1
ATOM 945 C C . GLY A 1 125 ? -4.287 5.010 -2.796 1.00 96.25 125 GLY A C 1
ATOM 946 O O . GLY A 1 125 ? -5.501 4.805 -2.847 1.00 96.25 125 GLY A O 1
ATOM 947 N N . GLU A 1 126 ? -3.383 4.167 -3.268 1.00 96.50 126 GLU A N 1
ATOM 948 C CA . GLU A 1 126 ? -3.723 2.928 -3.943 1.00 96.50 126 GLU A CA 1
ATOM 949 C C . GLU A 1 126 ? -3.028 1.759 -3.260 1.00 96.50 126 GLU A C 1
ATOM 951 O O . GLU A 1 126 ? -1.8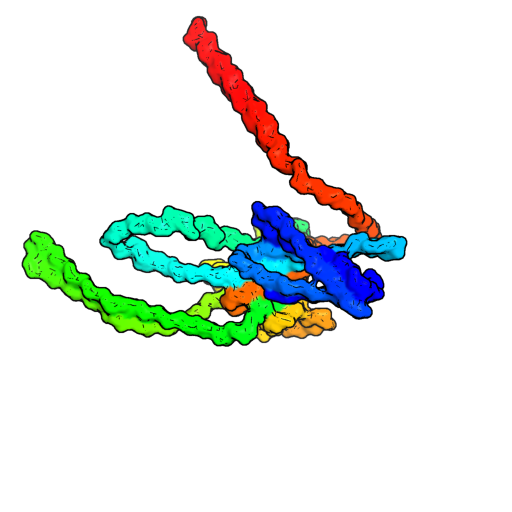68 1.874 -2.847 1.00 96.50 126 GLU A O 1
ATOM 956 N N . PHE A 1 127 ? -3.731 0.634 -3.158 1.00 95.44 127 PHE A N 1
ATOM 957 C CA . PHE A 1 127 ? -3.193 -0.591 -2.583 1.00 95.44 127 PHE A CA 1
ATOM 958 C C . PHE A 1 127 ? -3.547 -1.816 -3.432 1.00 95.44 127 PHE A C 1
ATOM 960 O O . PHE A 1 127 ? -4.516 -1.807 -4.192 1.00 95.44 127 PHE A O 1
ATOM 967 N N . MET A 1 128 ? -2.766 -2.878 -3.266 1.00 94.44 128 MET A N 1
ATOM 968 C CA . MET A 1 128 ? -3.020 -4.202 -3.825 1.00 94.44 128 MET A CA 1
ATOM 969 C C . MET A 1 128 ? -2.522 -5.271 -2.849 1.00 94.44 128 MET A C 1
ATOM 971 O O . MET A 1 128 ? -1.443 -5.129 -2.269 1.00 94.44 128 MET A O 1
ATOM 975 N N . VAL A 1 129 ? -3.292 -6.348 -2.697 1.00 92.19 129 VAL A N 1
ATOM 976 C CA . VAL A 1 129 ? -2.883 -7.555 -1.965 1.00 92.19 129 VAL A CA 1
ATOM 977 C C . VAL A 1 129 ? -2.442 -8.597 -2.980 1.00 92.19 129 VAL A C 1
ATOM 979 O O . VAL A 1 129 ? -3.221 -8.991 -3.840 1.00 92.19 129 VAL A O 1
ATOM 982 N N . LEU A 1 130 ? -1.194 -9.036 -2.905 1.00 89.00 130 LEU A N 1
ATOM 983 C CA . LEU A 1 130 ? -0.641 -10.083 -3.755 1.00 89.00 130 LEU A CA 1
ATOM 984 C C . LEU A 1 130 ? -0.575 -11.377 -2.949 1.00 89.00 130 LEU A C 1
ATOM 986 O O . LEU A 1 130 ? 0.246 -11.494 -2.039 1.00 89.00 130 LEU A O 1
ATOM 990 N N . SER A 1 131 ? -1.418 -12.347 -3.283 1.00 84.62 131 SER A N 1
ATOM 991 C CA . SER A 1 131 ? -1.349 -13.696 -2.720 1.00 84.62 131 SER A CA 1
ATOM 992 C C . SER A 1 131 ? -0.643 -14.625 -3.703 1.00 84.62 131 SER A C 1
ATOM 994 O O . SER A 1 131 ? -0.923 -14.580 -4.903 1.00 84.62 131 SER A O 1
ATOM 996 N N . GLY A 1 132 ? 0.242 -15.495 -3.208 1.00 76.50 132 GLY A N 1
ATOM 997 C CA . GLY A 1 132 ? 0.721 -16.624 -4.007 1.00 76.50 132 GLY A CA 1
ATOM 998 C C . GLY A 1 132 ? -0.448 -17.514 -4.447 1.00 76.50 132 GLY A C 1
ATOM 999 O O . GLY A 1 132 ? -1.478 -17.552 -3.778 1.00 76.50 132 GLY A O 1
ATOM 1000 N N . ASN A 1 133 ? -0.297 -18.220 -5.570 1.00 64.38 133 ASN A N 1
ATOM 1001 C CA . ASN A 1 133 ? -1.329 -19.121 -6.105 1.00 64.38 133 ASN A CA 1
ATOM 1002 C C . ASN A 1 133 ? -1.613 -20.338 -5.199 1.00 64.38 133 ASN A C 1
ATOM 1004 O O . ASN A 1 133 ? -2.599 -21.035 -5.413 1.00 64.38 133 ASN A O 1
ATOM 1008 N N . ASP A 1 134 ? -0.785 -20.566 -4.179 1.00 53.75 134 ASP A N 1
ATOM 1009 C CA . ASP A 1 134 ? -0.928 -21.659 -3.222 1.00 53.75 134 ASP A CA 1
ATOM 1010 C C . ASP A 1 134 ? -1.687 -21.172 -1.980 1.00 53.75 134 ASP A C 1
ATOM 1012 O O . ASP A 1 134 ? -1.121 -20.968 -0.908 1.00 53.75 134 ASP A O 1
ATOM 1016 N N . THR A 1 135 ? -2.991 -20.938 -2.131 1.00 47.56 135 THR A N 1
ATOM 1017 C CA . THR A 1 135 ? -3.901 -20.660 -1.007 1.00 47.56 135 THR A CA 1
ATOM 1018 C C . THR A 1 135 ? -4.535 -21.936 -0.458 1.00 47.56 135 THR A C 1
ATOM 1020 O O . THR A 1 135 ? -5.702 -21.927 -0.070 1.00 47.56 135 THR A O 1
ATOM 1023 N N . GLU A 1 136 ? -3.801 -23.048 -0.402 1.00 52.50 136 GLU A N 1
ATOM 1024 C CA . GLU A 1 136 ? -4.086 -23.993 0.671 1.00 52.50 136 GLU A CA 1
ATOM 1025 C C . GLU A 1 136 ? -3.400 -23.430 1.904 1.00 52.50 136 GLU A C 1
ATOM 1027 O O . GLU A 1 136 ? -2.177 -23.466 2.032 1.00 52.50 136 GLU A O 1
ATOM 1032 N N . THR A 1 137 ? -4.194 -22.828 2.788 1.00 52.97 137 THR A N 1
ATOM 1033 C CA . THR A 1 137 ? -3.768 -22.512 4.146 1.00 52.97 137 THR A CA 1
ATOM 1034 C C . THR A 1 137 ? -3.203 -23.802 4.722 1.00 52.97 137 THR A C 1
ATOM 1036 O O . THR A 1 137 ? -3.969 -24.701 5.065 1.00 52.97 137 THR A O 1
ATOM 1039 N N . ALA A 1 138 ? -1.875 -23.943 4.737 1.00 47.72 138 ALA A N 1
ATOM 1040 C CA . ALA A 1 138 ? -1.239 -25.140 5.253 1.00 47.72 138 ALA A CA 1
ATOM 1041 C C . ALA A 1 138 ? -1.687 -25.278 6.708 1.00 47.72 138 ALA A C 1
ATOM 1043 O O . ALA A 1 138 ? -1.319 -24.471 7.562 1.00 47.72 138 ALA A O 1
ATOM 1044 N N . MET A 1 139 ? -2.563 -26.247 6.965 1.00 47.91 139 MET A N 1
ATOM 1045 C CA . MET A 1 139 ? -2.966 -26.604 8.315 1.00 47.91 139 MET A CA 1
ATOM 1046 C C . MET A 1 139 ? -1.688 -27.032 9.028 1.00 47.91 139 MET A C 1
ATOM 1048 O O . MET A 1 139 ? -1.021 -27.972 8.594 1.00 47.91 139 MET A O 1
ATOM 1052 N N . VAL A 1 140 ? -1.307 -26.316 10.081 1.00 44.81 140 VAL A N 1
ATOM 1053 C CA . VAL A 1 140 ? -0.174 -26.733 10.901 1.00 44.81 140 VAL A CA 1
ATOM 1054 C C . VAL A 1 140 ? -0.721 -27.750 11.892 1.00 44.81 140 VAL A C 1
ATOM 1056 O O . VAL A 1 140 ? -1.454 -27.402 12.814 1.00 44.81 140 VAL A O 1
ATOM 1059 N N . GLU A 1 141 ? -0.409 -29.024 11.674 1.00 44.88 141 GLU A N 1
ATOM 1060 C CA . GLU A 1 141 ? -0.704 -30.077 12.641 1.00 44.88 141 GLU A CA 1
ATOM 1061 C C . GLU A 1 141 ? 0.337 -30.003 13.764 1.00 44.88 141 GLU A C 1
ATOM 1063 O O . GLU A 1 141 ? 1.494 -30.399 13.598 1.00 44.88 141 GLU A O 1
ATOM 1068 N N . LEU A 1 142 ? -0.052 -29.450 14.914 1.00 38.00 142 LEU A N 1
ATOM 1069 C CA . LEU A 1 142 ? 0.797 -29.424 16.098 1.00 38.00 142 LEU A CA 1
ATOM 1070 C C . LEU A 1 142 ? 0.520 -30.686 16.920 1.00 38.00 142 LEU A C 1
ATOM 1072 O O . LEU A 1 142 ? -0.533 -30.819 17.543 1.00 38.00 142 LEU A O 1
ATOM 1076 N N . THR A 1 143 ? 1.472 -31.619 16.931 1.00 54.19 143 THR A N 1
ATOM 1077 C CA . THR A 1 143 ? 1.422 -32.786 17.824 1.00 54.19 143 THR A CA 1
ATOM 1078 C C . THR A 1 143 ? 2.118 -32.440 19.134 1.00 54.19 143 THR A C 1
ATOM 1080 O O . THR A 1 143 ? 3.340 -32.280 19.168 1.00 54.19 143 THR A O 1
ATOM 1083 N N . ILE A 1 144 ? 1.352 -32.325 20.220 1.00 53.25 144 ILE A N 1
ATOM 1084 C CA . ILE A 1 144 ? 1.913 -32.206 21.568 1.00 53.25 144 ILE A CA 1
ATOM 1085 C C . ILE A 1 144 ? 2.306 -33.620 22.009 1.00 53.25 144 ILE A C 1
ATOM 1087 O O . ILE A 1 144 ? 1.421 -34.454 22.210 1.00 53.25 144 ILE A O 1
ATOM 1091 N N . PRO A 1 145 ? 3.606 -33.935 22.159 1.00 53.12 145 PRO A N 1
ATOM 1092 C CA . PRO A 1 145 ? 4.018 -35.278 22.532 1.00 53.12 145 PRO A CA 1
ATOM 1093 C C . PRO A 1 145 ? 3.547 -35.594 23.952 1.00 53.12 145 PRO A C 1
ATOM 1095 O O . PRO A 1 145 ? 3.571 -34.737 24.836 1.00 53.12 145 PRO A O 1
ATOM 1098 N N . LYS A 1 146 ? 3.183 -36.853 24.200 1.00 76.25 146 LYS A N 1
ATOM 1099 C CA . LYS A 1 146 ? 2.865 -37.334 25.548 1.00 76.25 146 LYS A CA 1
ATOM 1100 C C . LYS A 1 146 ? 4.038 -37.068 26.496 1.00 76.25 146 LYS A C 1
ATOM 1102 O O . LYS A 1 146 ? 5.120 -37.633 26.323 1.00 76.25 146 LYS A O 1
ATOM 1107 N N . VAL A 1 147 ? 3.811 -36.275 27.542 1.00 72.75 147 VAL A N 1
ATOM 1108 C CA . VAL A 1 147 ? 4.806 -36.022 28.593 1.00 72.75 147 VAL A CA 1
ATOM 1109 C C . VAL A 1 147 ? 4.325 -36.629 29.900 1.00 72.75 147 VAL A C 1
ATOM 1111 O O . VAL A 1 147 ? 3.258 -36.303 30.416 1.00 72.75 147 VAL A O 1
ATOM 1114 N N . GLU A 1 148 ? 5.150 -37.501 30.470 1.00 79.25 148 GLU A N 1
ATOM 1115 C CA . GLU A 1 148 ? 4.932 -38.061 31.796 1.00 79.25 148 GLU A CA 1
ATOM 1116 C C . GLU A 1 148 ? 5.992 -37.529 32.761 1.00 79.25 148 GLU A C 1
ATOM 1118 O O . GLU A 1 148 ? 7.193 -37.688 32.536 1.00 79.25 148 GLU A O 1
ATOM 1123 N N . ARG A 1 149 ? 5.555 -36.897 33.855 1.00 71.00 149 ARG A N 1
ATOM 1124 C CA . ARG A 1 149 ? 6.447 -36.465 34.935 1.00 71.00 149 ARG A CA 1
ATOM 1125 C C . ARG A 1 149 ? 6.018 -37.058 36.264 1.00 71.00 149 ARG A C 1
ATOM 1127 O O . ARG A 1 149 ? 4.864 -36.959 36.674 1.00 71.00 149 ARG A O 1
ATOM 1134 N N . VAL A 1 150 ? 6.987 -37.641 36.963 1.00 84.25 150 VAL A N 1
ATOM 1135 C CA . VAL A 1 150 ? 6.816 -38.135 38.330 1.00 84.25 150 VAL A CA 1
ATOM 1136 C C . VAL A 1 150 ? 7.526 -37.177 39.275 1.00 84.25 150 VAL A C 1
ATOM 1138 O O . VAL A 1 150 ? 8.732 -36.968 39.162 1.00 84.25 150 VAL A O 1
ATOM 1141 N N . MET A 1 151 ? 6.771 -36.591 40.199 1.00 72.19 151 MET A N 1
ATOM 1142 C CA . MET A 1 151 ? 7.298 -35.721 41.245 1.00 72.19 151 MET A CA 1
ATOM 1143 C C . MET A 1 151 ? 7.319 -36.466 42.578 1.00 72.19 151 MET A C 1
ATOM 1145 O O . MET A 1 151 ? 6.315 -37.052 42.993 1.00 72.19 151 MET A O 1
ATOM 1149 N N . TYR A 1 152 ? 8.475 -36.428 43.240 1.00 82.62 152 TYR A N 1
ATOM 1150 C CA . TYR A 1 152 ? 8.694 -37.027 44.552 1.00 82.62 152 TYR A CA 1
ATOM 1151 C C . TYR A 1 152 ? 8.716 -35.934 45.615 1.00 82.62 152 TYR A C 1
ATOM 1153 O O . TYR A 1 152 ? 9.481 -34.974 45.507 1.00 82.62 152 TYR A O 1
ATOM 1161 N N . PHE A 1 153 ? 7.908 -36.090 46.661 1.00 80.56 153 PHE A N 1
ATOM 1162 C CA . PHE A 1 153 ? 7.937 -35.169 47.789 1.00 80.56 153 PHE A CA 1
ATOM 1163 C C . PHE A 1 153 ? 9.004 -35.618 48.793 1.00 80.56 153 PHE A C 1
ATOM 1165 O O . PHE A 1 153 ? 8.967 -36.748 49.270 1.00 80.56 153 PHE A O 1
ATOM 1172 N N . PRO A 1 154 ? 9.951 -34.752 49.183 1.00 71.38 154 PRO A N 1
ATOM 1173 C CA . PRO A 1 154 ? 11.089 -35.163 50.007 1.00 71.38 154 PRO A CA 1
ATOM 1174 C C . PRO A 1 154 ? 10.723 -35.564 51.447 1.00 71.38 154 PRO A C 1
ATOM 1176 O O . PRO A 1 154 ? 11.564 -36.104 52.159 1.00 71.38 154 PRO A O 1
ATOM 1179 N N . ARG A 1 155 ? 9.491 -35.299 51.908 1.00 76.25 155 ARG A N 1
ATOM 1180 C CA . ARG A 1 155 ? 9.053 -35.573 53.292 1.00 76.25 155 ARG A CA 1
ATOM 1181 C C . ARG A 1 155 ? 7.852 -36.506 53.415 1.00 76.25 155 ARG A C 1
ATOM 1183 O O . ARG A 1 155 ? 7.551 -36.959 54.514 1.00 76.25 155 ARG A O 1
ATOM 1190 N N . THR A 1 156 ? 7.187 -36.830 52.315 1.00 64.88 156 THR A N 1
ATOM 1191 C CA . THR A 1 156 ? 6.076 -37.781 52.285 1.00 64.88 156 THR A CA 1
ATOM 1192 C C . THR A 1 156 ? 6.422 -38.851 51.260 1.00 64.88 156 THR A C 1
ATOM 1194 O O . THR A 1 156 ? 6.886 -38.534 50.175 1.00 64.88 156 THR A O 1
ATOM 1197 N N . ARG A 1 157 ? 6.182 -40.138 51.551 1.00 78.62 157 ARG A N 1
ATOM 1198 C CA . ARG A 1 157 ? 6.350 -41.226 50.557 1.00 78.62 157 ARG A CA 1
ATOM 1199 C C . ARG A 1 157 ? 5.341 -41.138 49.390 1.00 78.62 157 ARG A C 1
ATOM 1201 O O . ARG A 1 157 ? 5.128 -42.117 48.685 1.00 78.62 157 ARG A O 1
ATOM 1208 N N . GLY A 1 158 ? 4.683 -39.993 49.221 1.00 72.25 158 GLY A N 1
ATOM 1209 C CA . GLY A 1 158 ? 3.758 -39.736 48.135 1.00 72.25 158 GLY A CA 1
ATOM 1210 C C . GLY A 1 158 ? 4.519 -39.412 46.857 1.00 72.25 158 GLY A C 1
ATOM 1211 O O . GLY A 1 158 ? 5.476 -38.637 46.861 1.00 72.25 158 GLY A O 1
ATOM 1212 N N . MET A 1 159 ? 4.057 -39.996 45.760 1.00 77.75 159 MET A N 1
ATOM 1213 C CA . MET A 1 159 ? 4.419 -39.597 44.407 1.00 77.75 159 MET A CA 1
ATOM 1214 C C . MET A 1 159 ? 3.189 -38.998 43.735 1.00 77.75 159 MET A C 1
ATOM 1216 O O . MET A 1 159 ? 2.080 -39.501 43.916 1.00 77.75 159 MET A O 1
ATOM 1220 N N . ILE A 1 160 ? 3.387 -37.947 42.946 1.00 73.88 160 ILE A N 1
ATOM 1221 C CA . ILE A 1 160 ? 2.374 -37.474 42.001 1.00 73.88 160 ILE A CA 1
ATOM 1222 C C . ILE A 1 160 ? 2.891 -37.777 40.602 1.00 73.88 160 ILE A C 1
ATOM 1224 O O . ILE A 1 160 ? 3.986 -37.356 40.225 1.00 73.88 160 ILE A O 1
ATOM 1228 N N . ARG A 1 161 ? 2.100 -38.538 39.846 1.00 78.44 161 ARG A N 1
ATOM 1229 C CA . ARG A 1 161 ? 2.316 -38.800 38.425 1.00 78.44 161 ARG A CA 1
ATOM 1230 C C . ARG A 1 161 ? 1.417 -37.844 37.648 1.00 78.44 161 ARG A C 1
ATOM 1232 O O . ARG A 1 161 ? 0.198 -37.957 37.728 1.00 78.44 161 ARG A O 1
ATOM 1239 N N . VAL A 1 162 ? 2.021 -36.907 36.928 1.00 61.41 162 VAL A N 1
ATOM 1240 C CA . VAL A 1 162 ? 1.324 -36.029 35.988 1.00 61.41 162 VAL A CA 1
ATOM 1241 C C . VAL A 1 162 ? 1.516 -36.626 34.602 1.00 61.41 162 VAL A C 1
ATOM 1243 O O . VAL A 1 162 ? 2.646 -36.731 34.123 1.00 61.41 162 VAL A O 1
ATOM 1246 N N . VAL A 1 163 ? 0.418 -37.065 33.991 1.00 74.19 163 VAL A N 1
ATOM 1247 C CA . VAL A 1 163 ? 0.399 -37.562 32.613 1.00 74.19 163 VAL A CA 1
ATOM 1248 C C . VAL A 1 163 ? -0.315 -36.520 31.772 1.00 74.19 163 VAL A C 1
ATOM 1250 O O . VAL A 1 163 ? -1.500 -36.274 31.981 1.00 74.19 163 VAL A O 1
ATOM 1253 N N . ILE A 1 164 ? 0.412 -35.916 30.841 1.00 61.28 164 ILE A N 1
ATOM 1254 C CA . ILE A 1 164 ? -0.160 -35.089 29.783 1.00 61.28 164 ILE A CA 1
ATOM 1255 C C . ILE A 1 164 ? -0.280 -36.008 28.567 1.00 61.28 164 ILE A C 1
ATOM 1257 O O . ILE A 1 164 ? 0.728 -36.541 28.096 1.00 61.28 164 ILE A O 1
ATOM 1261 N N . SER A 1 165 ? -1.511 -36.286 28.139 1.00 70.00 165 SER A N 1
ATOM 1262 C CA . SER A 1 165 ? -1.787 -37.135 26.975 1.00 70.00 165 SER A CA 1
ATOM 1263 C C . SER A 1 165 ? -1.288 -36.479 25.688 1.00 70.00 165 SER A C 1
ATOM 1265 O O . SER A 1 165 ? -1.188 -35.259 25.617 1.00 70.00 165 SER A O 1
ATOM 1267 N N . GLU A 1 166 ? -0.968 -37.297 24.686 1.00 67.50 166 GLU A N 1
ATOM 1268 C CA . GLU A 1 166 ? -0.698 -36.795 23.338 1.00 67.50 166 GLU A CA 1
ATOM 1269 C C . GLU A 1 166 ? -1.977 -36.182 22.770 1.00 67.50 166 GLU A C 1
ATOM 1271 O O . GLU A 1 166 ? -3.038 -36.809 22.815 1.00 67.50 166 GLU A O 1
ATOM 1276 N N . GLU A 1 167 ? -1.873 -34.954 22.275 1.00 70.06 167 GLU A N 1
ATOM 1277 C CA . GLU A 1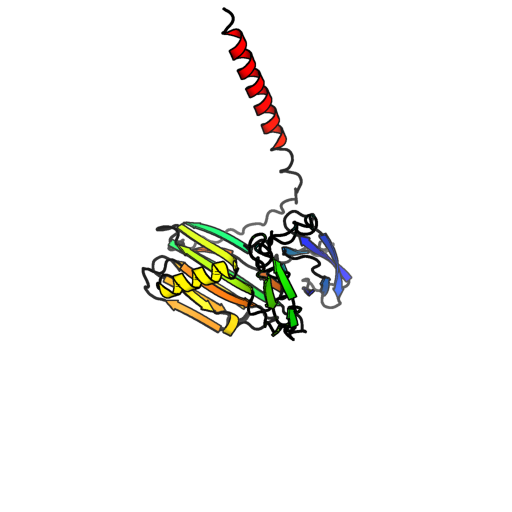 167 ? -2.987 -34.227 21.681 1.00 70.06 167 GLU A CA 1
ATOM 1278 C C . GLU A 1 167 ? -2.541 -33.675 20.329 1.00 70.06 167 GLU A C 1
ATOM 1280 O O . GLU A 1 167 ? -1.507 -33.009 20.216 1.00 70.06 167 GLU A O 1
ATOM 1285 N N . GLN A 1 168 ? -3.312 -34.000 19.294 1.00 44.47 168 GLN A N 1
ATOM 1286 C CA . GLN A 1 168 ? -3.170 -33.402 17.976 1.00 44.47 168 GLN A CA 1
ATOM 1287 C C . GLN A 1 168 ? -4.089 -32.191 17.917 1.00 44.47 168 GLN A C 1
ATOM 1289 O O . GLN A 1 168 ? -5.313 -32.334 17.936 1.00 44.47 168 GLN A O 1
ATOM 1294 N N . ILE A 1 169 ? -3.504 -31.000 17.847 1.00 51.84 169 ILE A N 1
ATOM 1295 C CA . ILE A 1 169 ? -4.262 -29.772 17.645 1.00 51.84 169 ILE A CA 1
ATOM 1296 C C . ILE A 1 169 ? -4.097 -29.380 16.182 1.00 51.84 169 ILE A C 1
ATOM 1298 O O . ILE A 1 169 ? -3.003 -29.044 15.728 1.00 51.84 169 ILE A O 1
ATOM 1302 N N . ILE A 1 170 ? -5.202 -29.421 15.440 1.00 43.94 170 ILE A N 1
ATOM 1303 C CA . ILE A 1 170 ? -5.289 -28.775 14.133 1.00 43.94 170 ILE A CA 1
ATOM 1304 C C . ILE A 1 170 ? -5.610 -27.308 14.406 1.00 43.94 170 ILE A C 1
ATOM 1306 O O . ILE A 1 170 ? -6.770 -26.941 14.605 1.00 43.94 170 ILE A O 1
ATOM 1310 N N . THR A 1 171 ? -4.590 -26.460 14.460 1.00 44.00 171 THR A N 1
ATOM 1311 C CA . THR A 1 171 ? -4.792 -25.013 14.509 1.00 44.00 171 THR A CA 1
ATOM 1312 C C . THR A 1 171 ? -4.934 -24.492 13.084 1.00 44.00 171 THR A C 1
ATOM 1314 O O . THR A 1 171 ? -3.989 -24.506 12.295 1.00 44.00 171 THR A O 1
ATOM 1317 N N . GLN A 1 172 ? -6.120 -23.980 12.745 1.00 46.88 172 GLN A N 1
ATOM 1318 C CA . GLN A 1 172 ? -6.185 -22.975 11.688 1.00 46.88 172 GLN A CA 1
ATOM 1319 C C . GLN A 1 172 ? -5.408 -21.756 12.199 1.00 46.88 172 GLN A C 1
ATOM 1321 O O . GLN A 1 172 ? -5.685 -21.319 13.319 1.00 46.88 172 GLN A O 1
ATOM 1326 N N . PRO A 1 173 ? -4.451 -21.192 11.447 1.00 50.25 173 PRO A N 1
ATOM 1327 C CA . PRO A 1 173 ? -3.926 -19.883 11.792 1.00 50.25 173 PRO A CA 1
ATOM 1328 C C . PRO A 1 173 ? -5.086 -18.888 11.656 1.00 50.25 173 PRO A C 1
ATOM 1330 O O . PRO A 1 173 ? -5.453 -18.490 10.555 1.00 50.25 173 PRO A O 1
ATOM 1333 N N . VAL A 1 174 ? -5.713 -18.539 12.782 1.00 48.22 174 VAL A N 1
ATOM 1334 C CA . VAL A 1 174 ? -6.820 -17.565 12.852 1.00 48.22 174 VAL A CA 1
ATOM 1335 C C . VAL A 1 174 ? -6.296 -16.127 12.690 1.00 48.22 174 VAL A C 1
ATOM 1337 O O . VAL A 1 174 ? -7.061 -15.167 12.622 1.00 48.22 174 VAL A O 1
ATOM 1340 N N . ASP A 1 175 ? -4.980 -15.969 12.579 1.00 59.38 175 ASP A N 1
ATOM 1341 C CA . ASP A 1 175 ? -4.309 -14.682 12.531 1.00 59.38 175 ASP A CA 1
ATOM 1342 C C . ASP A 1 175 ? -4.243 -14.174 11.093 1.00 59.38 175 ASP A C 1
ATOM 1344 O O . ASP A 1 175 ? -3.218 -14.232 10.410 1.00 59.38 175 ASP A O 1
ATOM 1348 N N . ASN A 1 176 ? -5.375 -13.663 10.615 1.00 63.66 176 ASN A N 1
ATOM 1349 C CA . ASN A 1 176 ? -5.357 -12.790 9.454 1.00 63.66 176 ASN A CA 1
ATOM 1350 C C . ASN A 1 176 ? -4.519 -11.567 9.819 1.00 63.66 176 ASN A C 1
ATOM 1352 O O . ASN A 1 176 ? -4.904 -10.788 10.694 1.00 63.66 176 ASN A O 1
ATOM 1356 N N . ASN A 1 177 ? -3.395 -11.381 9.129 1.00 80.50 177 ASN A N 1
ATOM 1357 C CA . ASN A 1 177 ? -2.690 -10.114 9.198 1.00 80.50 177 ASN A CA 1
ATOM 1358 C C . ASN A 1 177 ? -3.670 -9.019 8.775 1.00 80.50 177 ASN A C 1
ATOM 1360 O O . ASN A 1 177 ? -4.381 -9.171 7.779 1.00 80.50 177 ASN A O 1
ATOM 1364 N N . GLN A 1 178 ? -3.734 -7.931 9.534 1.00 86.31 178 GLN A N 1
ATOM 1365 C CA . GLN A 1 178 ? -4.623 -6.826 9.204 1.00 86.31 178 GLN A CA 1
ATOM 1366 C C . GLN A 1 178 ? -3.816 -5.597 8.833 1.00 86.31 178 GLN A C 1
ATOM 1368 O O . GLN A 1 178 ? -2.832 -5.255 9.472 1.00 86.31 178 GLN A O 1
ATOM 1373 N N . LEU A 1 179 ? -4.243 -4.917 7.786 1.00 90.12 179 LEU A N 1
ATOM 1374 C CA . LEU A 1 179 ? -3.759 -3.612 7.391 1.00 90.12 179 LEU A CA 1
ATOM 1375 C C . LEU A 1 179 ? -4.790 -2.575 7.830 1.00 90.12 179 LEU A C 1
ATOM 1377 O O . LEU A 1 179 ? -5.974 -2.699 7.517 1.00 90.12 179 LEU A O 1
ATOM 1381 N N . GLY A 1 180 ? -4.333 -1.553 8.543 1.00 90.94 180 GLY A N 1
ATOM 1382 C CA . GLY A 1 180 ? -5.147 -0.428 8.972 1.00 90.94 180 GLY A CA 1
ATOM 1383 C C . GLY A 1 180 ? -4.720 0.859 8.285 1.00 90.94 180 GLY A C 1
ATOM 1384 O O . GLY A 1 180 ? -3.557 1.242 8.369 1.00 90.94 180 GLY A O 1
ATOM 1385 N N . PHE A 1 181 ? -5.670 1.555 7.669 1.00 93.62 181 PHE A N 1
ATOM 1386 C CA . PHE A 1 181 ? -5.565 2.982 7.367 1.00 93.62 181 PHE A CA 1
ATOM 1387 C C . PHE A 1 181 ? -6.321 3.711 8.468 1.00 93.62 181 PHE A C 1
ATOM 1389 O O . PHE A 1 181 ? -7.537 3.577 8.541 1.00 93.62 181 PHE A O 1
ATOM 1396 N N . ILE A 1 182 ? -5.624 4.410 9.355 1.00 92.25 182 ILE A N 1
ATOM 1397 C CA . ILE A 1 182 ? -6.203 4.985 10.568 1.00 92.25 182 ILE A CA 1
ATOM 1398 C C . ILE A 1 182 ? -6.056 6.500 10.514 1.00 92.25 182 ILE A C 1
ATOM 1400 O O . ILE A 1 182 ? -4.964 7.022 10.310 1.00 92.25 182 ILE A O 1
ATOM 1404 N N . LEU A 1 183 ? -7.165 7.198 10.721 1.00 94.00 183 LEU A N 1
ATOM 1405 C CA . LEU A 1 183 ? -7.223 8.633 10.954 1.00 94.00 183 LEU A CA 1
ATOM 1406 C C . LEU A 1 183 ? -7.678 8.865 12.391 1.00 94.00 183 LEU A C 1
ATOM 1408 O O . LEU A 1 183 ? -8.639 8.236 12.836 1.00 94.00 183 LEU A O 1
ATOM 1412 N N . ARG A 1 184 ? -7.020 9.769 13.110 1.00 93.31 184 ARG A N 1
ATOM 1413 C CA . ARG A 1 184 ? -7.398 10.142 14.474 1.00 93.31 184 ARG A CA 1
ATOM 1414 C C . ARG A 1 184 ? -7.356 11.653 14.639 1.00 93.31 184 ARG A C 1
ATOM 1416 O O . ARG A 1 184 ? -6.493 12.315 14.075 1.00 93.31 184 ARG A O 1
ATOM 1423 N N . GLN A 1 185 ? -8.293 12.180 15.408 1.00 93.81 185 GLN A N 1
ATOM 1424 C CA . GLN A 1 185 ? -8.297 13.550 15.884 1.00 93.81 185 GLN A CA 1
ATOM 1425 C C . GLN A 1 185 ? -7.629 13.571 17.263 1.00 93.81 185 GLN A C 1
ATOM 1427 O O . GLN A 1 185 ? -8.153 13.014 18.226 1.00 93.81 185 GLN A O 1
ATOM 1432 N N . ASP A 1 186 ? -6.445 14.171 17.333 1.00 92.50 186 ASP A N 1
ATOM 1433 C CA . ASP A 1 186 ? -5.619 14.260 18.541 1.00 92.50 186 ASP A CA 1
ATOM 1434 C C . ASP A 1 186 ? -5.907 15.536 19.352 1.00 92.50 186 ASP A C 1
ATOM 1436 O O . ASP A 1 186 ? -5.643 15.585 20.553 1.00 92.50 186 ASP A O 1
ATOM 1440 N N . GLY A 1 187 ? -6.500 16.545 18.707 1.00 92.12 187 GLY A N 1
ATOM 1441 C CA . GLY A 1 187 ? -6.884 17.824 19.299 1.00 92.12 187 GLY A CA 1
ATOM 1442 C C . GLY A 1 187 ? -7.938 18.550 18.458 1.00 92.12 187 GLY A C 1
ATOM 1443 O O . GLY A 1 187 ? -8.488 18.002 17.506 1.00 92.12 187 GLY A O 1
ATOM 1444 N N . GLU A 1 188 ? -8.242 19.805 18.786 1.00 91.62 188 GLU A N 1
ATOM 1445 C CA . GLU A 1 188 ? -9.301 20.560 18.094 1.00 91.62 188 GLU A CA 1
ATOM 1446 C C . GLU A 1 188 ? -9.076 20.736 16.585 1.00 91.62 188 GLU A C 1
ATOM 1448 O O . GLU A 1 188 ? -10.051 20.756 15.828 1.00 91.62 188 GLU A O 1
ATOM 1453 N N . GLU A 1 189 ? -7.814 20.842 16.174 1.00 93.38 189 GLU A N 1
ATOM 1454 C CA . GLU A 1 189 ? -7.358 21.012 14.789 1.00 93.38 189 GLU A CA 1
ATOM 1455 C C . GLU A 1 189 ? -6.121 20.147 14.499 1.00 93.38 189 GLU A C 1
ATOM 1457 O O . GLU A 1 189 ? -5.416 20.366 13.518 1.00 93.38 189 GLU A O 1
ATOM 1462 N N . GLU A 1 190 ? -5.833 19.173 15.365 1.00 95.69 190 GLU A N 1
ATOM 1463 C CA . GLU A 1 190 ? -4.690 18.271 15.234 1.00 95.69 190 GLU A CA 1
ATOM 1464 C C . GLU A 1 190 ? -5.184 16.882 14.858 1.00 95.69 190 GLU A C 1
ATOM 1466 O O . GLU A 1 190 ? -6.030 16.300 15.542 1.00 95.69 190 GLU A O 1
ATOM 1471 N N . TYR A 1 191 ? -4.639 16.351 13.768 1.00 95.75 191 TYR A N 1
ATOM 1472 C CA . TYR A 1 191 ? -5.008 15.051 13.239 1.00 95.75 191 TYR A CA 1
ATOM 1473 C C . TYR A 1 191 ? -3.764 14.217 12.967 1.00 95.75 191 TYR A C 1
ATOM 1475 O O . TYR A 1 191 ? -2.747 14.722 12.486 1.00 95.75 191 TYR A O 1
ATOM 1483 N N . SER A 1 192 ? -3.871 12.915 13.189 1.00 94.56 192 SER A N 1
ATOM 1484 C CA . SER A 1 192 ? -2.889 11.936 12.745 1.00 94.56 192 SER A CA 1
ATOM 1485 C C . SER A 1 192 ? -3.489 11.005 11.702 1.00 94.56 192 SER A C 1
ATOM 1487 O O . SER A 1 192 ? -4.664 10.639 11.740 1.00 94.56 192 SER A O 1
ATOM 1489 N N . ALA A 1 193 ? -2.654 10.630 10.741 1.00 95.12 193 ALA A N 1
ATOM 1490 C CA . ALA A 1 193 ? -2.958 9.665 9.705 1.00 95.12 193 ALA A CA 1
ATOM 1491 C C . ALA A 1 193 ? -1.849 8.618 9.666 1.00 95.12 193 ALA A C 1
ATOM 1493 O O . ALA A 1 193 ? -0.667 8.954 9.539 1.00 95.12 193 ALA A O 1
ATOM 1494 N N . SER A 1 194 ? -2.220 7.346 9.744 1.00 93.38 194 SER A N 1
ATOM 1495 C CA . SER A 1 194 ? -1.284 6.239 9.634 1.00 93.38 194 SER A CA 1
ATOM 1496 C C . SER A 1 194 ? -1.796 5.139 8.717 1.00 93.38 194 SER A C 1
ATOM 1498 O O . SER A 1 194 ? -2.993 4.915 8.556 1.00 93.38 194 SER A O 1
ATOM 1500 N N . VAL A 1 195 ? -0.850 4.448 8.093 1.00 92.62 195 VAL A N 1
ATOM 1501 C CA . VAL A 1 195 ? -1.079 3.195 7.379 1.00 92.62 195 VAL A CA 1
ATOM 1502 C C . VAL A 1 195 ? -0.138 2.186 7.999 1.00 92.62 195 VAL A C 1
ATOM 1504 O O . VAL A 1 195 ? 1.074 2.401 7.974 1.00 92.62 195 VAL A O 1
ATOM 1507 N N . SER A 1 196 ? -0.666 1.128 8.601 1.00 89.62 196 SER A N 1
ATOM 1508 C CA . SER A 1 196 ? 0.132 0.196 9.397 1.00 89.62 196 SER A CA 1
ATOM 1509 C C . SER A 1 196 ? -0.390 -1.227 9.331 1.00 89.62 196 SER A C 1
ATOM 1511 O O . SER A 1 196 ? -1.600 -1.447 9.294 1.00 89.62 196 SER A O 1
ATOM 1513 N N . VAL A 1 197 ? 0.524 -2.190 9.392 1.00 86.38 197 VAL A N 1
ATOM 1514 C CA . VAL A 1 197 ? 0.171 -3.579 9.692 1.00 86.38 197 VAL A CA 1
ATOM 1515 C C . VAL A 1 197 ? -0.164 -3.666 11.183 1.00 86.38 197 VAL A C 1
ATOM 1517 O O . VAL A 1 197 ? 0.587 -3.163 12.019 1.00 86.38 197 VAL A O 1
ATOM 1520 N N . LEU A 1 198 ? -1.318 -4.242 11.502 1.00 83.69 198 LEU A N 1
ATOM 1521 C CA . LEU A 1 198 ? -1.899 -4.323 12.834 1.00 83.69 198 LEU A CA 1
ATOM 1522 C C . LEU A 1 198 ? -1.652 -5.699 13.447 1.00 83.69 198 LEU A C 1
ATOM 1524 O O . LEU A 1 198 ? -1.917 -6.729 12.832 1.00 83.69 198 LEU A O 1
ATOM 1528 N N . GLU A 1 199 ? -1.207 -5.696 14.698 1.00 78.81 199 GLU A N 1
ATOM 1529 C CA . GLU A 1 199 ? -1.080 -6.892 15.529 1.00 78.81 199 GLU A CA 1
ATOM 1530 C C . GLU A 1 199 ? -2.411 -7.236 16.210 1.00 78.81 199 GLU A C 1
ATOM 1532 O O . GLU A 1 199 ? -3.216 -6.349 16.507 1.00 78.81 199 GLU A O 1
ATOM 1537 N N . ASN A 1 200 ? -2.596 -8.502 16.594 1.00 72.88 200 ASN A N 1
ATOM 1538 C CA . ASN A 1 200 ? -3.776 -8.975 17.335 1.00 72.88 200 ASN A CA 1
ATOM 1539 C C . ASN A 1 200 ? -4.111 -8.109 18.561 1.00 72.88 200 ASN A C 1
ATOM 1541 O O . ASN A 1 200 ? -5.273 -7.792 18.829 1.00 72.88 200 ASN A O 1
ATOM 1545 N N . LYS A 1 201 ? -3.085 -7.641 19.282 1.00 72.38 201 LYS A N 1
ATOM 1546 C CA . LYS A 1 201 ? -3.273 -6.730 20.417 1.00 72.38 201 LYS A CA 1
ATOM 1547 C C . LYS A 1 201 ? -3.887 -5.391 19.994 1.00 72.38 201 LYS A C 1
ATOM 1549 O O . LYS A 1 201 ? -4.768 -4.891 20.689 1.00 72.38 201 LYS A O 1
ATOM 1554 N N . GLN A 1 202 ? -3.471 -4.823 18.864 1.00 76.31 202 GLN A N 1
ATOM 1555 C CA . GLN A 1 202 ? -4.029 -3.570 18.340 1.00 76.31 202 GLN A CA 1
ATOM 1556 C C . GLN A 1 202 ? -5.471 -3.760 17.848 1.00 76.31 202 GLN A C 1
ATOM 1558 O O . GLN A 1 202 ? -6.305 -2.874 18.024 1.00 76.31 202 GLN A O 1
ATOM 1563 N N . LEU A 1 203 ? -5.800 -4.939 17.315 1.00 75.88 203 LEU A N 1
ATOM 1564 C CA . LEU A 1 203 ? -7.164 -5.282 16.903 1.00 75.88 203 LEU A CA 1
ATOM 1565 C C . LEU A 1 203 ? -8.144 -5.336 18.072 1.00 75.88 203 LEU A C 1
ATOM 1567 O O . LEU A 1 203 ? -9.270 -4.849 17.954 1.00 75.88 203 LEU A O 1
ATOM 1571 N N . SER A 1 204 ? -7.712 -5.858 19.222 1.00 73.94 204 SER A N 1
ATOM 1572 C CA . SER A 1 204 ? -8.535 -5.836 20.438 1.00 73.94 204 SER A CA 1
ATOM 1573 C C . SER A 1 204 ? -8.856 -4.405 20.894 1.00 73.94 204 SER A C 1
ATOM 1575 O O . SER A 1 204 ? -9.996 -4.110 21.247 1.00 73.94 204 SER A O 1
ATOM 1577 N N . GLN A 1 205 ? -7.892 -3.482 20.783 1.00 75.38 205 GLN A N 1
ATOM 1578 C CA . GLN A 1 205 ? -8.094 -2.063 21.098 1.00 75.38 205 GLN A CA 1
ATOM 1579 C C . GLN A 1 205 ? -9.075 -1.399 20.125 1.00 75.38 205 GLN A C 1
ATOM 1581 O O . GLN A 1 205 ? -10.001 -0.711 20.553 1.00 75.38 205 GLN A O 1
ATOM 1586 N N . ILE A 1 206 ? -8.933 -1.652 18.823 1.00 74.00 206 ILE A N 1
ATOM 1587 C CA . ILE A 1 206 ? -9.879 -1.166 17.808 1.00 74.00 206 ILE A CA 1
ATOM 1588 C C . ILE A 1 206 ? -11.292 -1.697 18.080 1.00 74.00 206 ILE A C 1
ATOM 1590 O O . ILE A 1 206 ? -12.262 -0.943 18.022 1.00 74.00 206 ILE A O 1
ATOM 1594 N N . SER A 1 207 ? -11.405 -2.971 18.458 1.00 74.62 207 SER A N 1
ATOM 1595 C CA . SER A 1 207 ? -12.683 -3.596 18.809 1.00 74.62 207 SER A CA 1
ATOM 1596 C C . SER A 1 207 ? -13.332 -2.935 20.029 1.00 74.62 207 SER A C 1
ATOM 1598 O O . SER A 1 207 ? -14.539 -2.707 20.022 1.00 74.62 207 SER A O 1
ATOM 1600 N N . SER A 1 208 ? -12.550 -2.560 21.050 1.00 75.69 208 SER A N 1
ATOM 1601 C CA . SER A 1 208 ? -13.080 -1.793 22.188 1.00 75.69 208 SER A CA 1
ATOM 1602 C C . SER A 1 208 ? -13.553 -0.389 21.791 1.00 75.69 208 SER A C 1
ATOM 1604 O O . SER A 1 208 ? -14.636 0.024 22.193 1.00 75.69 208 SER A O 1
ATOM 1606 N N . LEU A 1 209 ? -12.811 0.318 20.930 1.00 72.19 209 LEU A N 1
ATOM 1607 C CA . LEU A 1 209 ? -13.188 1.660 20.463 1.00 72.19 209 LEU A CA 1
ATOM 1608 C C . LEU A 1 209 ? -14.471 1.654 19.620 1.00 72.19 209 LEU A C 1
ATOM 1610 O O . LEU A 1 209 ? -15.273 2.585 19.703 1.00 72.19 209 LEU A O 1
ATOM 1614 N N . LEU A 1 210 ? -14.675 0.589 18.842 1.00 71.25 210 LEU A N 1
ATOM 1615 C CA . LEU A 1 210 ? -15.909 0.331 18.101 1.00 71.25 210 LEU A CA 1
ATOM 1616 C C . LEU A 1 210 ? -17.120 0.174 19.028 1.00 71.25 210 LEU A C 1
ATOM 1618 O O . LEU A 1 210 ? -18.173 0.745 18.758 1.00 71.25 210 LEU A O 1
ATOM 1622 N N . GLN A 1 211 ? -16.974 -0.565 20.132 1.00 74.31 211 GLN A N 1
ATOM 1623 C CA . GLN A 1 211 ? -18.057 -0.759 21.107 1.00 74.31 211 GLN A CA 1
ATOM 1624 C C . GLN A 1 211 ? -18.436 0.543 21.821 1.00 74.31 211 GLN A C 1
ATOM 1626 O O . GLN A 1 211 ? -19.605 0.765 22.124 1.00 74.31 211 GLN A O 1
ATOM 1631 N N . GLU A 1 212 ? -17.467 1.432 22.038 1.00 79.19 212 GLU A N 1
ATOM 1632 C CA . GLU A 1 212 ? -17.694 2.744 22.649 1.00 79.19 212 GLU A CA 1
ATOM 1633 C C . GLU A 1 212 ? -18.277 3.789 21.677 1.00 79.19 212 GLU A C 1
ATOM 1635 O O . GLU A 1 212 ? -18.482 4.931 22.077 1.00 79.19 212 GLU A O 1
ATOM 1640 N N . SER A 1 213 ? -18.551 3.431 20.412 1.00 72.38 213 SER A N 1
ATOM 1641 C CA . SER A 1 213 ? -19.043 4.345 19.357 1.00 72.38 213 SER A CA 1
ATOM 1642 C C . SER A 1 213 ? -18.133 5.551 19.068 1.00 72.38 213 SER A C 1
ATOM 1644 O O . SER A 1 213 ? -18.547 6.510 18.421 1.00 72.38 213 SER A O 1
ATOM 1646 N N . LYS A 1 214 ? -16.865 5.493 19.492 1.00 76.88 214 LYS A N 1
ATOM 1647 C CA . LYS A 1 214 ? -15.865 6.556 19.275 1.00 76.88 214 LYS A CA 1
ATOM 1648 C C . LYS A 1 214 ? -15.176 6.463 17.919 1.00 76.88 214 LYS A C 1
ATOM 1650 O O . LYS A 1 214 ? -14.341 7.306 17.587 1.00 76.88 214 LYS A O 1
ATOM 1655 N N . ALA A 1 215 ? -15.483 5.424 17.147 1.00 83.44 215 ALA A N 1
ATOM 1656 C CA . ALA A 1 215 ? -14.778 5.146 15.917 1.00 83.44 215 ALA A CA 1
ATOM 1657 C C . ALA A 1 215 ? -15.670 4.555 14.823 1.00 83.44 215 ALA A C 1
ATOM 1659 O O . ALA A 1 215 ? -16.577 3.770 15.092 1.00 83.44 215 ALA A O 1
ATOM 1660 N N . SER A 1 216 ? -15.373 4.920 13.576 1.00 86.31 216 SER A N 1
ATOM 1661 C CA . SER A 1 216 ? -16.040 4.396 12.378 1.00 86.31 216 SER A CA 1
ATOM 1662 C C . SER A 1 216 ? -15.062 3.595 11.527 1.00 86.31 216 SER A C 1
ATOM 1664 O O . SER A 1 216 ? -13.990 4.100 11.193 1.00 86.31 216 SER A O 1
ATOM 1666 N N . TYR A 1 217 ? -15.427 2.369 11.135 1.00 86.81 217 TYR A N 1
ATOM 1667 C CA . TYR A 1 217 ? -14.551 1.519 10.327 1.00 86.81 217 TYR A CA 1
ATOM 1668 C C . TYR A 1 217 ? -15.245 0.874 9.138 1.00 86.81 217 TYR A C 1
ATOM 1670 O O . TYR A 1 217 ? -16.387 0.430 9.222 1.00 86.81 217 TYR A O 1
ATOM 1678 N N . ILE A 1 218 ? -14.499 0.761 8.043 1.00 89.06 218 ILE A N 1
ATOM 1679 C CA . ILE A 1 218 ? -14.876 0.024 6.839 1.00 89.06 218 ILE A CA 1
ATOM 1680 C C . ILE A 1 218 ? -13.991 -1.222 6.718 1.00 89.06 218 ILE A C 1
ATOM 1682 O O . ILE A 1 218 ? -12.765 -1.129 6.726 1.00 89.06 218 ILE A O 1
ATOM 1686 N N . ASN A 1 219 ? -14.610 -2.399 6.604 1.00 90.38 219 ASN A N 1
ATOM 1687 C CA . ASN A 1 219 ? -13.895 -3.634 6.285 1.00 90.38 219 ASN A CA 1
ATOM 1688 C C . ASN A 1 219 ? -13.687 -3.722 4.764 1.00 90.38 219 ASN A C 1
ATOM 1690 O O . ASN A 1 219 ? -14.641 -3.958 4.022 1.00 90.38 219 ASN A O 1
ATOM 1694 N N . ALA A 1 220 ? -12.467 -3.489 4.292 1.00 92.94 220 ALA A N 1
ATOM 1695 C CA . ALA A 1 220 ? -12.093 -3.586 2.885 1.00 92.94 220 ALA A CA 1
ATOM 1696 C C . ALA A 1 220 ? -11.984 -5.038 2.396 1.00 92.94 220 ALA A C 1
ATOM 1698 O O . ALA A 1 220 ? -12.129 -5.275 1.201 1.00 92.94 220 ALA A O 1
ATOM 1699 N N . SER A 1 221 ? -11.790 -6.003 3.300 1.00 90.00 221 SER A N 1
ATOM 1700 C CA . SER A 1 221 ? -11.649 -7.429 2.953 1.00 90.00 221 SER A CA 1
ATOM 1701 C C . SER A 1 221 ? -12.887 -7.996 2.253 1.00 90.00 221 SER A C 1
ATOM 1703 O O . SER A 1 221 ? -12.778 -8.953 1.501 1.00 90.00 221 SER A O 1
ATOM 1705 N N . ASP A 1 222 ? -14.059 -7.390 2.467 1.00 89.19 222 ASP A N 1
ATOM 1706 C CA . ASP A 1 222 ? -15.317 -7.831 1.849 1.00 89.19 222 ASP A CA 1
ATOM 1707 C C . ASP A 1 222 ? -15.402 -7.490 0.350 1.00 89.19 222 ASP A C 1
ATOM 1709 O O . ASP A 1 222 ? -16.275 -8.000 -0.345 1.00 89.19 222 ASP A O 1
ATOM 1713 N N . VAL A 1 223 ? -14.557 -6.571 -0.131 1.00 93.56 223 VAL A N 1
ATOM 1714 C CA . VAL A 1 223 ? -14.601 -6.053 -1.512 1.00 93.56 223 VAL A CA 1
ATOM 1715 C C . VAL A 1 223 ? -13.261 -6.136 -2.239 1.00 93.56 223 VAL A C 1
ATOM 1717 O O . VAL A 1 223 ? -13.230 -6.007 -3.459 1.00 93.56 223 VAL A O 1
ATOM 1720 N N . ALA A 1 224 ? -12.156 -6.316 -1.513 1.00 92.50 224 ALA A N 1
ATOM 1721 C CA . ALA A 1 224 ? -10.824 -6.385 -2.089 1.00 92.50 224 ALA A CA 1
ATOM 1722 C C . ALA A 1 224 ? -10.474 -7.821 -2.502 1.00 92.50 224 ALA A C 1
ATOM 1724 O O . ALA A 1 224 ? -10.255 -8.696 -1.671 1.00 92.50 224 ALA A O 1
ATOM 1725 N N . GLU A 1 225 ? -10.383 -8.043 -3.806 1.00 93.44 225 GLU A N 1
ATOM 1726 C CA . GLU A 1 225 ? -9.818 -9.244 -4.423 1.00 93.44 225 GLU A CA 1
ATOM 1727 C C . GLU A 1 225 ? -8.283 -9.173 -4.493 1.00 93.44 225 GLU A C 1
ATOM 1729 O O . GLU A 1 225 ? -7.698 -8.096 -4.657 1.00 93.44 225 GLU A O 1
ATOM 1734 N N . ASN A 1 226 ? -7.629 -10.333 -4.450 1.00 90.62 226 ASN A N 1
ATOM 1735 C CA . ASN A 1 226 ? -6.182 -10.435 -4.626 1.00 90.62 226 ASN A CA 1
ATOM 1736 C C . ASN A 1 226 ? -5.758 -10.053 -6.054 1.00 90.62 226 ASN A C 1
ATOM 1738 O O . ASN A 1 226 ? -6.502 -10.222 -7.017 1.00 90.62 226 ASN A O 1
ATOM 1742 N N . ASN A 1 227 ? -4.518 -9.585 -6.194 1.00 90.62 227 ASN A N 1
ATOM 1743 C CA . ASN A 1 227 ? -3.874 -9.215 -7.457 1.00 90.62 227 ASN A CA 1
ATOM 1744 C C . ASN A 1 227 ? -4.603 -8.107 -8.235 1.00 90.62 227 ASN A C 1
ATOM 1746 O O . ASN A 1 227 ? -4.489 -8.013 -9.458 1.00 90.62 227 ASN A O 1
ATOM 1750 N N . ARG A 1 228 ? -5.332 -7.242 -7.521 1.00 94.44 228 ARG A N 1
ATOM 1751 C CA . ARG A 1 228 ? -6.055 -6.105 -8.089 1.00 94.44 228 ARG A CA 1
ATOM 1752 C C . ARG A 1 228 ? -5.757 -4.823 -7.317 1.00 94.44 228 ARG A C 1
ATOM 1754 O O . ARG A 1 228 ? -5.668 -4.829 -6.092 1.00 94.44 228 ARG A O 1
ATOM 1761 N N . TRP A 1 229 ? -5.580 -3.726 -8.052 1.00 95.31 229 TRP A N 1
ATOM 1762 C CA . TRP A 1 229 ? -5.395 -2.397 -7.473 1.00 95.31 229 TRP A CA 1
ATOM 1763 C C . TRP A 1 229 ? -6.736 -1.778 -7.082 1.00 95.31 229 TRP A C 1
ATOM 1765 O O . TRP A 1 229 ? -7.698 -1.818 -7.853 1.00 95.31 229 TRP A O 1
ATOM 1775 N N . TYR A 1 230 ? -6.753 -1.142 -5.916 1.00 97.44 230 TYR A N 1
ATOM 1776 C CA . TYR A 1 230 ? -7.879 -0.375 -5.398 1.00 97.44 230 TYR A CA 1
ATOM 1777 C C . TYR A 1 230 ? -7.420 1.014 -4.998 1.00 97.44 230 TYR A C 1
ATOM 1779 O O . TYR A 1 230 ? -6.312 1.186 -4.488 1.00 97.44 230 TYR A O 1
ATOM 1787 N N . LYS A 1 231 ? -8.305 1.992 -5.173 1.00 97.94 231 LYS A N 1
ATOM 1788 C CA . LYS A 1 231 ? -8.118 3.351 -4.675 1.00 97.94 231 LYS A CA 1
ATOM 1789 C C . LYS A 1 231 ? -8.882 3.516 -3.370 1.00 97.94 231 LYS A C 1
ATOM 1791 O O . LYS A 1 231 ? -10.026 3.078 -3.252 1.00 97.94 231 LYS A O 1
ATOM 1796 N N . ILE A 1 232 ? -8.267 4.189 -2.408 1.00 97.25 232 ILE A N 1
ATOM 1797 C CA . ILE A 1 232 ? -8.896 4.539 -1.139 1.00 97.25 232 ILE A CA 1
ATOM 1798 C C . ILE A 1 232 ? -8.866 6.039 -0.896 1.00 97.25 232 ILE A C 1
ATOM 1800 O O . ILE A 1 232 ? -7.915 6.735 -1.261 1.00 97.25 232 ILE A O 1
ATOM 1804 N N . GLU A 1 233 ? -9.909 6.519 -0.234 1.00 97.31 233 GLU A N 1
ATOM 1805 C CA . GLU A 1 233 ? -10.006 7.885 0.265 1.00 97.31 233 GLU A CA 1
ATOM 1806 C C . GLU A 1 233 ? -10.650 7.838 1.650 1.00 97.31 233 GLU A C 1
ATOM 1808 O O . GLU A 1 233 ? -11.790 7.401 1.789 1.00 97.31 233 GLU A O 1
ATOM 1813 N N . ALA A 1 234 ? -9.925 8.272 2.675 1.00 96.12 234 ALA A N 1
ATOM 1814 C CA . ALA A 1 234 ? -10.411 8.408 4.039 1.00 96.12 234 ALA A CA 1
ATOM 1815 C C . ALA A 1 234 ? -10.296 9.873 4.463 1.00 96.12 234 ALA A C 1
ATOM 1817 O O . ALA A 1 234 ? -9.252 10.497 4.304 1.00 96.12 234 ALA A O 1
ATOM 1818 N N . THR A 1 235 ? -11.380 10.428 4.981 1.00 95.69 235 THR A N 1
ATOM 1819 C CA . THR A 1 235 ? -11.525 11.830 5.359 1.00 95.69 235 THR A CA 1
ATOM 1820 C C . THR A 1 235 ? -12.015 11.894 6.796 1.00 95.69 235 THR A C 1
ATOM 1822 O O . THR A 1 235 ? -13.027 11.272 7.119 1.00 95.69 235 THR A O 1
ATOM 1825 N N . LEU A 1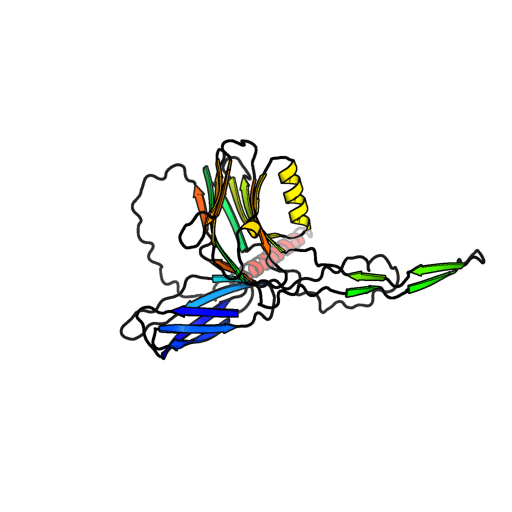 236 ? -11.328 12.660 7.639 1.00 94.44 236 LEU A N 1
ATOM 1826 C CA . LEU A 1 236 ? -11.713 12.926 9.023 1.00 94.44 236 LEU A CA 1
ATOM 1827 C C . LEU A 1 236 ? -11.654 14.434 9.267 1.00 94.44 236 LEU A C 1
ATOM 1829 O O . LEU A 1 236 ? -10.621 15.062 9.068 1.00 94.44 236 LEU A O 1
ATOM 1833 N N . SER A 1 237 ? -12.766 15.015 9.690 1.00 93.50 237 SER A N 1
ATOM 1834 C CA . SER A 1 237 ? -12.865 16.392 10.171 1.00 93.50 237 SER A CA 1
ATOM 1835 C C . SER A 1 237 ? -13.817 16.435 11.361 1.00 93.50 237 SER A C 1
ATOM 1837 O O . SER A 1 237 ? -14.533 15.465 11.608 1.00 93.50 237 SER A O 1
ATOM 1839 N N . ARG A 1 238 ? -13.894 17.583 12.038 1.00 90.12 238 ARG A N 1
ATOM 1840 C CA . ARG A 1 238 ? -14.774 17.792 13.201 1.00 90.12 238 ARG A CA 1
ATOM 1841 C C . ARG A 1 238 ? -16.241 17.412 12.949 1.00 90.12 238 ARG A C 1
ATOM 1843 O O . ARG A 1 238 ? -16.906 16.915 13.846 1.00 90.12 238 ARG A O 1
ATOM 1850 N N . ASN A 1 239 ? -16.738 17.650 11.735 1.00 89.00 239 ASN A N 1
ATOM 1851 C CA . ASN A 1 239 ? -18.164 17.508 11.415 1.00 89.00 239 ASN A CA 1
ATOM 1852 C C . ASN A 1 239 ? -18.445 16.391 10.405 1.00 89.00 239 ASN A C 1
ATOM 1854 O O . ASN A 1 239 ? -19.599 16.147 10.054 1.00 89.00 239 ASN A O 1
ATOM 1858 N N . TRP A 1 240 ? -17.401 15.763 9.869 1.00 88.88 240 TRP A N 1
ATOM 1859 C CA . TRP A 1 240 ? -17.542 14.856 8.741 1.00 88.88 240 TRP A CA 1
ATOM 1860 C C . TRP A 1 240 ? -16.479 13.774 8.755 1.00 88.88 240 TRP A C 1
ATOM 1862 O O . TRP A 1 240 ? -15.280 14.074 8.742 1.00 88.88 240 TRP A O 1
ATOM 1872 N N . THR A 1 241 ? -16.936 12.526 8.682 1.00 92.62 241 THR A N 1
ATOM 1873 C CA . THR A 1 241 ? -16.093 11.357 8.452 1.00 92.62 241 THR A CA 1
ATOM 1874 C C . THR A 1 241 ? -16.581 10.593 7.229 1.00 92.62 241 THR A C 1
ATOM 1876 O O . THR A 1 241 ? -17.777 10.342 7.051 1.00 92.62 241 THR A O 1
ATOM 1879 N N . SER A 1 242 ? -15.654 10.235 6.341 1.00 94.38 242 SER A N 1
ATOM 1880 C CA . SER A 1 242 ? -15.970 9.401 5.183 1.00 94.38 242 SER A CA 1
ATOM 1881 C C . SER A 1 242 ? -14.800 8.518 4.792 1.00 94.38 242 SER A C 1
ATOM 1883 O O . SER A 1 242 ? -13.670 8.982 4.724 1.00 94.38 242 SER A O 1
ATOM 1885 N N . ALA A 1 243 ? -15.076 7.252 4.497 1.00 95.31 243 ALA A N 1
ATOM 1886 C CA . ALA A 1 243 ? -14.109 6.329 3.929 1.00 95.31 243 ALA A CA 1
ATOM 1887 C C . ALA A 1 243 ? -14.717 5.658 2.706 1.00 95.31 243 ALA A C 1
ATOM 1889 O O . ALA A 1 243 ? -15.828 5.131 2.765 1.00 95.31 243 ALA A O 1
ATOM 1890 N N . LYS A 1 244 ? -13.976 5.677 1.603 1.00 96.69 244 LYS A N 1
ATOM 1891 C CA . LYS A 1 244 ? -14.398 5.175 0.300 1.00 96.69 244 LYS A CA 1
ATOM 1892 C C . LYS A 1 244 ? -13.340 4.244 -0.265 1.00 96.69 244 LYS A C 1
ATOM 1894 O O . LYS A 1 244 ? -12.143 4.509 -0.151 1.00 96.69 244 LYS A O 1
ATOM 1899 N N . ILE A 1 245 ? -13.809 3.180 -0.902 1.00 97.25 245 ILE A N 1
ATOM 1900 C CA . ILE A 1 245 ? -12.999 2.223 -1.652 1.00 97.25 245 ILE A CA 1
ATOM 1901 C C . ILE A 1 245 ? -13.536 2.200 -3.077 1.00 97.25 245 ILE A C 1
ATOM 1903 O O . ILE A 1 245 ? -14.740 2.026 -3.283 1.00 97.25 245 ILE A O 1
ATOM 1907 N N . PHE A 1 246 ? -12.644 2.363 -4.046 1.00 98.06 246 PHE A N 1
ATOM 1908 C CA . PHE A 1 246 ? -12.962 2.359 -5.465 1.00 98.06 246 PHE A CA 1
ATOM 1909 C C . PHE A 1 246 ? -12.123 1.328 -6.213 1.00 98.06 246 PHE A C 1
ATOM 1911 O O . PHE A 1 246 ? -10.982 1.037 -5.848 1.00 98.06 246 PHE A O 1
ATOM 1918 N N . GLU A 1 247 ? -12.662 0.848 -7.325 1.00 97.88 247 GLU A N 1
ATOM 1919 C CA . GLU A 1 247 ? -11.857 0.256 -8.388 1.00 97.88 247 GLU A CA 1
ATOM 1920 C C . GLU A 1 247 ? -11.005 1.325 -9.099 1.00 97.88 247 GLU A C 1
ATOM 1922 O O . GLU A 1 247 ? -11.296 2.522 -9.044 1.00 97.88 247 GLU A O 1
ATOM 1927 N N . MET A 1 248 ? -9.990 0.898 -9.859 1.00 96.81 248 MET A N 1
ATOM 1928 C CA . MET A 1 248 ? -9.148 1.807 -10.657 1.00 96.81 2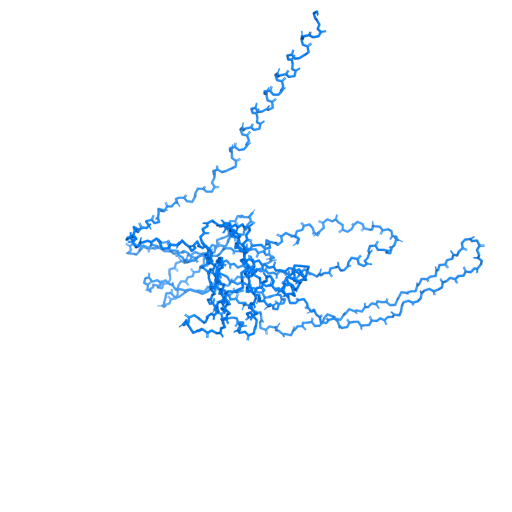48 MET A CA 1
ATOM 1929 C C . MET A 1 248 ? -9.901 2.574 -11.758 1.00 96.81 248 MET A C 1
ATOM 1931 O O . MET A 1 248 ? -9.427 3.614 -12.207 1.00 96.81 248 MET A O 1
ATOM 1935 N N . ASN A 1 249 ? -11.078 2.103 -12.181 1.00 96.94 249 ASN A N 1
ATOM 1936 C CA . ASN A 1 249 ? -11.967 2.820 -13.109 1.00 96.94 249 ASN A CA 1
ATOM 1937 C C . ASN A 1 249 ? -12.853 3.876 -12.399 1.00 96.94 249 ASN A C 1
ATOM 1939 O O . ASN A 1 249 ? -13.742 4.444 -13.028 1.00 96.94 249 ASN A O 1
ATOM 1943 N N . ASN A 1 250 ? -12.613 4.137 -11.106 1.00 97.12 250 ASN A N 1
ATOM 1944 C CA . ASN A 1 250 ? -13.396 4.999 -10.211 1.00 97.12 250 ASN A CA 1
ATOM 1945 C C . ASN A 1 250 ? -14.813 4.497 -9.869 1.00 97.12 250 ASN A C 1
ATOM 1947 O O . ASN A 1 250 ? -15.624 5.266 -9.349 1.00 97.12 250 ASN A O 1
ATOM 1951 N N . THR A 1 251 ? -15.123 3.218 -10.094 1.00 97.56 251 THR A N 1
ATOM 1952 C CA . THR A 1 251 ? -16.363 2.607 -9.588 1.00 97.56 251 THR A CA 1
ATOM 1953 C C . THR A 1 251 ? -16.293 2.497 -8.070 1.00 97.56 251 THR A C 1
ATOM 1955 O O . THR A 1 251 ? -15.367 1.894 -7.529 1.00 97.56 251 THR A O 1
ATOM 1958 N N . LEU A 1 252 ? -17.266 3.083 -7.373 1.00 97.69 252 LEU A N 1
ATOM 1959 C CA . LEU A 1 252 ? -17.362 3.018 -5.917 1.00 97.69 252 LEU A CA 1
ATOM 1960 C C . LEU A 1 252 ? -17.801 1.615 -5.479 1.00 97.69 252 LEU A C 1
ATOM 1962 O O . LEU A 1 252 ? -18.901 1.185 -5.814 1.00 97.69 252 LEU A O 1
ATOM 1966 N N . LEU A 1 253 ? -16.963 0.934 -4.698 1.00 96.69 253 LEU A N 1
ATOM 1967 C CA . LEU A 1 253 ? -17.239 -0.410 -4.178 1.00 96.69 253 LEU A CA 1
ATOM 1968 C C . LEU A 1 253 ? -17.883 -0.366 -2.799 1.00 96.69 253 LEU A C 1
ATOM 1970 O O . LEU A 1 253 ? -18.839 -1.084 -2.516 1.00 96.69 253 LEU A O 1
ATOM 1974 N N . LYS A 1 254 ? -17.338 0.471 -1.914 1.00 95.44 254 LYS A N 1
ATOM 1975 C CA . LYS A 1 254 ? -17.792 0.559 -0.528 1.00 95.44 254 LYS A CA 1
ATOM 1976 C C . LYS A 1 254 ? -17.565 1.964 0.003 1.00 95.44 254 LYS A C 1
ATOM 1978 O O . LYS A 1 254 ? -16.556 2.599 -0.296 1.00 95.44 254 LYS A O 1
ATOM 1983 N N . ASN A 1 255 ? -18.529 2.452 0.769 1.00 95.00 255 ASN A N 1
ATOM 1984 C CA . ASN A 1 255 ? -18.516 3.786 1.345 1.00 95.00 255 ASN A CA 1
ATOM 1985 C C . ASN A 1 255 ? -19.121 3.737 2.741 1.00 95.00 255 ASN A C 1
ATOM 1987 O O . ASN A 1 255 ? -20.159 3.109 2.946 1.00 95.00 255 ASN A O 1
ATOM 1991 N N . ILE A 1 256 ? -18.499 4.450 3.664 1.00 90.81 256 ILE A N 1
ATOM 1992 C CA . ILE A 1 256 ? -19.125 4.875 4.905 1.00 90.81 256 ILE A CA 1
ATOM 1993 C C . ILE A 1 256 ? -19.034 6.389 4.923 1.00 90.81 256 ILE A C 1
ATOM 1995 O O . ILE A 1 256 ? -17.958 6.958 4.746 1.00 90.81 256 ILE A O 1
ATOM 1999 N N . ALA A 1 257 ? -20.176 7.028 5.120 1.00 88.62 257 ALA A N 1
ATOM 2000 C CA . ALA A 1 257 ? -20.284 8.451 5.362 1.00 88.62 257 ALA A CA 1
ATOM 2001 C C . ALA A 1 257 ? -21.201 8.608 6.569 1.00 88.62 257 ALA A C 1
ATOM 2003 O O . ALA A 1 257 ? -22.380 8.263 6.489 1.00 88.62 257 ALA A O 1
ATOM 2004 N N . ALA A 1 258 ? -20.642 9.054 7.688 1.00 79.62 258 ALA A N 1
ATOM 2005 C CA . ALA A 1 258 ? -21.413 9.319 8.888 1.00 79.62 258 ALA A CA 1
ATOM 2006 C C . ALA A 1 258 ? -21.567 10.839 9.013 1.00 79.62 258 ALA A C 1
ATOM 2008 O O . ALA A 1 258 ? -20.598 11.520 9.365 1.00 79.62 258 ALA A O 1
ATOM 2009 N N . PRO A 1 259 ? -22.747 11.400 8.688 1.00 63.50 259 PRO A N 1
ATOM 2010 C CA . PRO A 1 259 ? -23.054 12.751 9.113 1.00 63.50 259 PRO A CA 1
ATOM 2011 C C . PRO A 1 259 ? -23.179 12.743 10.642 1.00 63.50 259 PRO A C 1
ATOM 2013 O O . PRO A 1 259 ? -23.935 11.951 11.197 1.00 63.50 259 PRO A O 1
ATOM 2016 N N . GLU A 1 260 ? -22.428 13.621 11.306 1.00 57.66 260 GLU A N 1
ATOM 2017 C CA . GLU A 1 260 ? -22.727 14.061 12.675 1.00 57.66 260 GLU A CA 1
ATOM 2018 C C . GLU A 1 260 ? -22.686 12.980 13.773 1.00 57.66 260 GLU A C 1
ATOM 2020 O O . GLU A 1 260 ? -23.580 12.909 14.613 1.00 57.66 260 GLU A O 1
ATOM 2025 N N . SER A 1 261 ? -21.613 12.185 13.847 1.00 62.78 261 SER A N 1
ATOM 2026 C CA . SER A 1 261 ? -21.188 11.697 15.168 1.00 62.78 261 SER A CA 1
ATOM 2027 C C . SER A 1 261 ? -20.158 12.684 15.720 1.00 62.78 261 SER A C 1
ATOM 2029 O O . SER A 1 261 ? -18.980 12.557 15.380 1.00 62.78 261 SER A O 1
ATOM 2031 N N . PRO A 1 262 ? -20.559 13.696 16.520 1.00 63.94 262 PRO A N 1
ATOM 2032 C CA . PRO A 1 262 ? -19.615 14.660 17.098 1.00 63.94 262 PRO A CA 1
ATOM 2033 C C . PRO A 1 262 ? -18.541 13.985 17.965 1.00 63.94 262 PRO A C 1
ATOM 2035 O O . PRO A 1 262 ? -17.499 14.579 18.225 1.00 63.94 262 PRO A O 1
ATOM 2038 N N . ASP A 1 263 ? -18.776 12.734 18.368 1.00 75.56 263 ASP A N 1
ATOM 2039 C CA . ASP A 1 263 ? -17.907 11.984 19.267 1.00 75.56 263 ASP A CA 1
ATOM 2040 C C . ASP A 1 263 ? -16.940 11.036 18.535 1.00 75.56 263 ASP A C 1
ATOM 2042 O O . ASP A 1 263 ? -16.102 10.400 19.182 1.00 75.56 263 ASP A O 1
ATOM 2046 N N . SER A 1 264 ? -17.017 10.910 17.200 1.00 78.38 264 SER A N 1
ATOM 2047 C CA . SER A 1 264 ? -16.088 10.040 16.470 1.00 78.38 264 SER A CA 1
ATOM 2048 C C . SER A 1 264 ? -14.727 10.715 16.303 1.00 78.38 264 SER A C 1
ATOM 2050 O O . SER A 1 264 ? -14.492 11.446 15.343 1.00 78.38 264 SER A O 1
ATOM 2052 N N . THR A 1 265 ? -13.808 10.438 17.223 1.00 86.12 265 THR A N 1
ATOM 2053 C CA . THR A 1 265 ? -12.429 10.945 17.167 1.00 86.12 265 THR A CA 1
ATOM 2054 C C . THR A 1 265 ? -11.515 10.074 16.313 1.00 86.12 265 THR A C 1
ATOM 2056 O O . THR A 1 265 ? -10.366 10.440 16.069 1.00 86.12 265 THR A O 1
ATOM 2059 N N . GLN A 1 266 ? -11.993 8.919 15.839 1.00 88.50 266 GLN A N 1
ATOM 2060 C CA . GLN A 1 266 ? -11.194 7.993 15.047 1.00 88.50 266 GLN A CA 1
ATOM 2061 C C . GLN A 1 266 ? -11.980 7.403 13.871 1.00 88.50 266 GLN A C 1
ATOM 2063 O O . GLN A 1 266 ? -13.167 7.095 13.954 1.00 88.50 266 GLN A O 1
ATOM 2068 N N . MET A 1 267 ? -11.291 7.201 12.754 1.00 90.44 267 MET A N 1
ATOM 2069 C CA . MET A 1 267 ? -11.810 6.497 11.590 1.00 90.44 267 MET A CA 1
ATOM 2070 C C . MET A 1 267 ? -10.762 5.518 11.069 1.00 90.44 267 MET A C 1
ATOM 2072 O O . MET A 1 267 ? -9.564 5.786 11.159 1.00 90.44 267 MET A O 1
ATOM 2076 N N . GLY A 1 268 ? -11.185 4.403 10.473 1.00 87.75 268 GLY A N 1
ATOM 2077 C CA . GLY A 1 268 ? -10.242 3.604 9.708 1.00 87.75 268 GLY A CA 1
ATOM 2078 C C . GLY A 1 268 ? -10.810 2.691 8.633 1.00 87.75 268 GLY A C 1
ATOM 2079 O O . GLY A 1 268 ? -11.992 2.372 8.591 1.00 87.75 268 GLY A O 1
ATOM 2080 N N . ILE A 1 269 ? -9.923 2.253 7.750 1.00 90.88 269 ILE A N 1
ATOM 2081 C CA . ILE A 1 269 ? -10.150 1.189 6.771 1.00 90.88 269 ILE A CA 1
ATOM 2082 C C . ILE A 1 269 ? -9.337 -0.009 7.248 1.00 90.88 269 ILE A C 1
ATOM 2084 O O . ILE A 1 269 ? -8.122 0.109 7.395 1.00 90.88 269 ILE A O 1
ATOM 2088 N N . LEU A 1 270 ? -9.997 -1.134 7.513 1.00 91.12 270 LEU A N 1
ATOM 2089 C CA . LEU A 1 270 ? -9.351 -2.377 7.933 1.00 91.12 270 LEU A CA 1
ATOM 2090 C C . LEU A 1 270 ? -9.392 -3.389 6.801 1.00 91.12 270 LEU A C 1
ATOM 2092 O O . LEU A 1 270 ? -10.401 -3.511 6.111 1.00 91.12 270 LEU A O 1
ATOM 2096 N N . MET A 1 271 ? -8.312 -4.133 6.628 1.00 91.00 271 MET A N 1
ATOM 2097 C CA . MET A 1 271 ? -8.202 -5.140 5.584 1.00 91.00 271 MET A CA 1
ATOM 2098 C C . MET A 1 271 ? -7.420 -6.333 6.096 1.00 91.00 271 MET A C 1
ATOM 2100 O O . MET A 1 271 ? -6.227 -6.223 6.357 1.00 91.00 271 MET A O 1
ATOM 2104 N N . GLY A 1 272 ? -8.093 -7.466 6.233 1.00 88.25 272 GLY A N 1
ATOM 2105 C CA . GLY A 1 272 ? -7.441 -8.748 6.422 1.00 88.25 272 GLY A CA 1
ATOM 2106 C C . GLY A 1 272 ? -6.771 -9.186 5.127 1.00 88.25 272 GLY A C 1
ATOM 2107 O O . GLY A 1 272 ? -7.319 -9.000 4.042 1.00 88.25 272 GLY A O 1
ATOM 2108 N N . TYR A 1 273 ? -5.592 -9.779 5.245 1.00 85.88 273 TYR A N 1
ATOM 2109 C CA . TYR A 1 273 ? -4.918 -10.434 4.137 1.00 85.88 273 TYR A CA 1
ATOM 2110 C C . TYR A 1 273 ? -4.312 -11.764 4.597 1.00 85.88 273 TYR A C 1
ATOM 2112 O O . TYR A 1 273 ? -3.896 -11.883 5.757 1.00 85.88 273 TYR A O 1
ATOM 2120 N N . PRO A 1 274 ? -4.248 -12.773 3.710 1.00 82.44 274 PRO A N 1
ATOM 2121 C CA . PRO A 1 274 ? -3.687 -14.068 4.063 1.00 82.44 274 PRO A CA 1
ATOM 2122 C C . PRO A 1 274 ? -2.232 -13.954 4.540 1.00 82.44 274 PRO A C 1
ATOM 2124 O O . PRO A 1 274 ? -1.478 -13.112 4.024 1.00 82.44 274 PRO A O 1
ATOM 2127 N N . PRO A 1 275 ? -1.785 -14.832 5.453 1.00 75.25 275 PRO A N 1
ATOM 2128 C CA . PRO A 1 275 ? -0.365 -15.016 5.726 1.00 75.25 275 PRO A CA 1
ATOM 2129 C C . PRO A 1 275 ? 0.423 -15.204 4.422 1.00 75.25 275 PRO A C 1
ATOM 2131 O O . PRO A 1 275 ? -0.083 -15.770 3.455 1.00 75.25 275 PRO A O 1
ATOM 2134 N N . ASN A 1 276 ? 1.660 -14.709 4.382 1.00 76.44 276 ASN A N 1
ATOM 2135 C CA . ASN A 1 276 ? 2.542 -14.741 3.203 1.00 76.44 276 ASN A CA 1
ATOM 2136 C C . ASN A 1 276 ? 2.078 -13.909 1.996 1.00 76.44 276 ASN A C 1
ATOM 2138 O O . ASN A 1 276 ? 2.708 -13.967 0.938 1.00 76.44 276 ASN A O 1
ATOM 2142 N N . SER A 1 277 ? 1.018 -13.110 2.133 1.00 86.00 277 SER A N 1
ATOM 2143 C CA . SER A 1 277 ? 0.691 -12.119 1.107 1.00 86.00 277 SER A CA 1
ATOM 2144 C C . SER A 1 277 ? 1.660 -10.940 1.156 1.00 86.00 277 SER A C 1
ATOM 2146 O O . SER A 1 277 ? 2.184 -10.565 2.208 1.00 86.00 277 SER A O 1
ATOM 2148 N N . ILE A 1 278 ? 1.862 -10.326 -0.002 1.00 88.81 278 ILE A N 1
ATOM 2149 C CA . ILE A 1 278 ? 2.620 -9.091 -0.159 1.00 88.81 278 ILE A CA 1
ATOM 2150 C C . ILE A 1 278 ? 1.623 -7.943 -0.311 1.00 88.81 278 ILE A C 1
ATOM 2152 O O . ILE A 1 278 ? 0.720 -8.003 -1.143 1.00 88.81 278 ILE A O 1
ATOM 2156 N N . LEU A 1 279 ? 1.797 -6.875 0.461 1.00 91.75 279 LEU A N 1
ATOM 2157 C CA . LEU A 1 279 ? 1.013 -5.655 0.290 1.00 91.75 279 LEU A CA 1
ATOM 2158 C C . LEU A 1 279 ? 1.797 -4.660 -0.555 1.00 91.75 279 LEU A C 1
ATOM 2160 O O . LEU A 1 279 ? 2.933 -4.325 -0.227 1.00 91.75 279 LEU A O 1
ATOM 2164 N N . ALA A 1 280 ? 1.192 -4.152 -1.618 1.00 92.56 280 ALA A N 1
ATOM 2165 C CA . ALA A 1 280 ? 1.776 -3.118 -2.457 1.00 92.56 280 ALA A CA 1
ATOM 2166 C C . ALA A 1 280 ? 0.974 -1.821 -2.334 1.00 92.56 280 ALA A C 1
ATOM 2168 O O . ALA A 1 280 ? -0.252 -1.844 -2.289 1.00 92.56 280 ALA A O 1
ATOM 2169 N N . PHE A 1 281 ? 1.676 -0.693 -2.309 1.00 94.44 281 PHE A N 1
ATOM 2170 C CA . PHE A 1 281 ? 1.117 0.643 -2.159 1.00 94.44 281 PHE A CA 1
ATOM 2171 C C . PHE A 1 281 ? 1.758 1.612 -3.141 1.00 94.44 281 PHE A C 1
ATOM 2173 O O . PHE A 1 281 ? 2.978 1.611 -3.323 1.00 94.44 281 PHE A O 1
ATOM 2180 N N . ARG A 1 282 ? 0.958 2.514 -3.702 1.00 93.94 282 ARG A N 1
ATOM 2181 C CA . ARG A 1 282 ? 1.455 3.669 -4.458 1.00 93.94 282 ARG A CA 1
ATOM 2182 C C . ARG A 1 282 ? 0.547 4.869 -4.247 1.00 93.94 282 ARG A C 1
ATOM 2184 O O . ARG A 1 282 ? -0.572 4.730 -3.759 1.00 93.94 282 ARG A O 1
ATOM 2191 N N . ASN A 1 283 ? 1.054 6.051 -4.579 1.00 94.62 283 ASN A N 1
ATOM 2192 C CA . ASN A 1 283 ? 0.307 7.308 -4.479 1.00 94.62 283 ASN A CA 1
ATOM 2193 C C . ASN A 1 283 ? -0.281 7.572 -3.075 1.00 94.62 283 ASN A C 1
ATOM 2195 O O . ASN A 1 283 ? -1.281 8.271 -2.949 1.00 94.62 283 ASN A O 1
ATOM 2199 N N . LEU A 1 284 ? 0.336 7.021 -2.017 1.00 94.81 284 LEU A N 1
ATOM 2200 C CA . LEU A 1 284 ? -0.067 7.281 -0.635 1.00 94.81 284 LEU A CA 1
ATOM 2201 C C . LEU A 1 284 ? 0.245 8.732 -0.270 1.00 94.81 284 LEU A C 1
ATOM 2203 O O . LEU A 1 284 ? 1.403 9.153 -0.302 1.00 94.81 284 LEU A O 1
ATOM 2207 N N . LYS A 1 285 ? -0.787 9.481 0.107 1.00 95.50 285 LYS A N 1
ATOM 2208 C CA . LYS A 1 285 ? -0.697 10.898 0.442 1.00 95.50 285 LYS A CA 1
ATOM 2209 C C . LYS A 1 285 ? -1.599 11.228 1.623 1.00 95.50 285 LYS A C 1
ATOM 2211 O O . LYS A 1 285 ? -2.748 10.793 1.676 1.00 95.50 285 LYS A O 1
ATOM 2216 N N . VAL A 1 286 ? -1.082 12.061 2.520 1.00 96.31 286 VAL A N 1
ATOM 2217 C CA . VAL A 1 286 ? -1.865 12.754 3.547 1.00 96.31 286 VAL A CA 1
ATOM 2218 C C . VAL A 1 286 ? -1.939 14.229 3.173 1.00 96.31 286 VAL A C 1
ATOM 2220 O O . VAL A 1 286 ? -0.964 14.806 2.691 1.00 96.31 286 VAL A O 1
ATOM 2223 N N . SER A 1 287 ? -3.109 14.837 3.303 1.00 95.75 287 SER A N 1
ATOM 2224 C CA . SER A 1 287 ? -3.333 16.257 3.020 1.00 95.75 287 SER A CA 1
ATOM 2225 C C . SER A 1 287 ? -4.288 16.851 4.045 1.00 95.75 287 SER A C 1
ATOM 2227 O O . SER A 1 287 ? -5.155 16.146 4.560 1.00 95.75 287 SER A O 1
ATOM 2229 N N . THR A 1 288 ? -4.130 18.137 4.348 1.00 95.56 288 THR A N 1
ATOM 2230 C CA . THR A 1 288 ? -5.080 18.877 5.180 1.00 95.56 288 THR A CA 1
ATOM 2231 C C . THR A 1 288 ? -6.322 19.217 4.364 1.00 95.56 288 THR A C 1
ATOM 2233 O O . THR A 1 288 ? -6.253 19.494 3.164 1.00 95.56 288 THR A O 1
ATOM 2236 N N . LEU A 1 289 ? -7.479 19.180 5.015 1.00 93.94 289 LEU A N 1
ATOM 2237 C CA . LEU A 1 289 ? -8.703 19.774 4.495 1.00 93.94 289 LEU A CA 1
ATOM 2238 C C . LEU A 1 289 ? -8.692 21.237 4.925 1.00 93.94 289 LEU A C 1
ATOM 2240 O O . LEU A 1 289 ? -9.328 21.597 5.911 1.00 93.94 289 LEU A O 1
ATOM 2244 N N . ASP A 1 290 ? -7.913 22.085 4.265 1.00 86.44 290 ASP A N 1
ATOM 2245 C CA . ASP A 1 290 ? -8.004 23.512 4.562 1.00 86.44 290 ASP A CA 1
ATOM 2246 C C . ASP A 1 290 ? -9.399 24.003 4.162 1.00 86.44 290 ASP A C 1
ATOM 2248 O O . ASP A 1 290 ? -9.907 23.681 3.081 1.00 86.44 290 ASP A O 1
ATOM 2252 N N . ALA A 1 291 ? -10.036 24.769 5.048 1.00 58.91 291 ALA A N 1
ATOM 2253 C CA . ALA A 1 291 ? -11.319 25.404 4.792 1.00 58.91 291 ALA A CA 1
ATOM 2254 C C . ALA A 1 291 ? -11.160 26.401 3.631 1.00 58.91 291 ALA A C 1
ATOM 2256 O O . ALA A 1 291 ? -10.803 27.555 3.830 1.00 58.91 291 ALA A O 1
ATOM 2257 N N . SER A 1 292 ? -11.369 25.926 2.402 1.00 47.47 292 SER A N 1
ATOM 2258 C CA . SER A 1 292 ? -11.267 26.692 1.158 1.00 47.47 292 SER A CA 1
ATOM 2259 C C . SER A 1 292 ? -10.012 27.572 1.057 1.00 47.47 292 SER A C 1
ATOM 2261 O O . SER A 1 292 ? -10.065 28.787 1.249 1.00 47.47 292 SER A O 1
ATOM 2263 N N . VAL A 1 293 ? -8.887 27.000 0.626 1.00 43.97 293 VAL A N 1
ATOM 2264 C CA . VAL A 1 293 ? -7.928 27.823 -0.119 1.00 43.97 293 VAL A CA 1
ATOM 2265 C C . VAL A 1 293 ? -8.605 28.164 -1.444 1.00 43.97 293 VAL A C 1
ATOM 2267 O O . VAL A 1 293 ? -8.759 27.312 -2.319 1.00 43.97 293 VAL A O 1
ATOM 2270 N N . GLN A 1 294 ? -9.081 29.406 -1.554 1.00 41.06 294 GLN A N 1
ATOM 2271 C CA . GLN A 1 294 ? -9.464 30.016 -2.822 1.00 41.06 294 GLN A CA 1
ATOM 2272 C C . GLN A 1 294 ? -8.403 29.683 -3.872 1.00 41.06 294 GLN A C 1
ATOM 2274 O O . GLN A 1 294 ? -7.209 29.846 -3.626 1.00 41.06 294 GLN A O 1
ATOM 2279 N N . THR A 1 295 ? -8.860 29.202 -5.023 1.00 39.44 295 THR A N 1
ATOM 2280 C CA . THR A 1 295 ? -8.081 28.799 -6.190 1.00 39.44 295 THR A CA 1
ATOM 2281 C C . THR A 1 295 ? -6.945 29.784 -6.472 1.00 39.44 295 THR A C 1
ATOM 2283 O O . THR A 1 295 ? -7.142 30.806 -7.125 1.00 39.44 295 THR A O 1
ATOM 2286 N N . SER A 1 296 ? -5.740 29.481 -5.993 1.00 41.25 296 SER A N 1
ATOM 2287 C CA . SER A 1 296 ? -4.526 30.101 -6.506 1.00 41.25 296 SER A CA 1
ATOM 2288 C C . SER A 1 296 ? -3.950 29.152 -7.546 1.00 41.25 296 SER A C 1
ATOM 2290 O O . SER A 1 296 ? -3.751 27.963 -7.308 1.00 41.25 296 SER A O 1
ATOM 2292 N N . THR A 1 297 ? -3.799 29.681 -8.756 1.00 35.78 297 THR A N 1
ATOM 2293 C CA . THR A 1 297 ? -3.306 28.987 -9.943 1.00 35.78 297 THR A CA 1
ATOM 2294 C C . THR A 1 297 ? -2.041 28.183 -9.621 1.00 35.78 297 THR A C 1
ATOM 2296 O O . THR A 1 297 ? -1.107 28.750 -9.046 1.00 35.78 297 THR A O 1
ATOM 2299 N N . PRO A 1 298 ? -1.967 26.892 -9.997 1.00 35.06 298 PRO A N 1
ATOM 2300 C CA . PRO A 1 298 ? -0.823 26.055 -9.673 1.00 35.06 298 PRO A CA 1
ATOM 2301 C C . PRO A 1 298 ? 0.427 26.597 -10.371 1.00 35.06 298 PRO A C 1
ATOM 2303 O O . PRO A 1 298 ? 0.527 26.587 -11.599 1.00 35.06 298 PRO A O 1
ATOM 2306 N N . LYS A 1 299 ? 1.404 27.065 -9.588 1.00 34.81 299 LYS A N 1
ATOM 2307 C CA . LYS A 1 299 ? 2.780 27.158 -10.076 1.00 34.81 299 LYS A CA 1
ATOM 2308 C C . LYS A 1 299 ? 3.296 25.731 -10.196 1.00 34.81 299 LYS A C 1
ATOM 2310 O O . LYS A 1 299 ? 3.309 25.005 -9.210 1.00 34.81 299 LYS A O 1
ATOM 2315 N N . GLN A 1 300 ? 3.681 25.343 -11.409 1.00 33.78 300 GLN A N 1
ATOM 2316 C CA . GLN A 1 300 ? 4.376 24.087 -11.664 1.00 33.78 300 GLN A CA 1
ATOM 2317 C C . GLN A 1 300 ? 5.584 23.988 -10.726 1.00 33.78 300 GLN A C 1
ATOM 2319 O O . GLN A 1 300 ? 6.523 24.778 -10.831 1.00 33.78 300 GLN A O 1
ATOM 2324 N N . GLU A 1 301 ? 5.554 23.021 -9.812 1.00 36.00 301 GLU A N 1
ATOM 2325 C CA . GLU A 1 301 ? 6.755 22.555 -9.133 1.00 36.00 301 GLU A CA 1
ATOM 2326 C C . GLU A 1 301 ? 7.640 21.901 -10.193 1.00 36.00 301 GLU A C 1
ATOM 2328 O O . GLU A 1 301 ? 7.424 20.766 -10.618 1.00 36.00 301 GLU A O 1
ATOM 2333 N N . GLN A 1 302 ? 8.632 22.652 -10.670 1.00 29.11 302 GLN A N 1
ATOM 2334 C CA . GLN A 1 302 ? 9.779 22.051 -11.323 1.00 29.11 302 GLN A CA 1
ATOM 2335 C C . GLN A 1 302 ? 10.445 21.147 -10.293 1.00 29.11 302 GLN A C 1
ATOM 2337 O O . GLN A 1 302 ? 11.010 21.625 -9.309 1.00 29.11 302 GLN A O 1
ATOM 2342 N N . TYR A 1 303 ? 10.364 19.843 -10.539 1.00 34.44 303 TYR A N 1
ATOM 2343 C CA . TYR A 1 303 ? 11.186 18.842 -9.887 1.00 34.44 303 TYR A CA 1
ATOM 2344 C C . TYR A 1 303 ? 12.642 19.222 -10.169 1.00 34.44 303 TYR A C 1
ATOM 2346 O O . TYR A 1 303 ? 13.186 18.935 -11.238 1.00 34.44 303 TYR A O 1
ATOM 2354 N N . GLN A 1 304 ? 13.259 19.976 -9.257 1.00 29.03 304 GLN A N 1
ATOM 2355 C CA . GLN A 1 304 ? 14.692 20.174 -9.320 1.00 29.03 304 GLN A CA 1
ATOM 2356 C C . GLN A 1 304 ? 15.301 18.795 -9.146 1.00 29.03 304 GLN A C 1
ATOM 2358 O O . GLN A 1 304 ? 15.108 18.138 -8.125 1.00 29.03 304 GLN A O 1
ATOM 2363 N N . ARG A 1 305 ? 15.976 18.364 -10.211 1.00 35.69 305 ARG A N 1
ATOM 2364 C CA . ARG A 1 305 ? 16.865 17.215 -10.290 1.00 35.69 305 ARG A CA 1
ATOM 2365 C C . ARG A 1 305 ? 17.881 17.334 -9.155 1.00 35.69 305 ARG A C 1
ATOM 2367 O O . ARG A 1 305 ? 18.957 17.894 -9.330 1.00 35.69 305 ARG A O 1
ATOM 2374 N N . GLY A 1 306 ? 17.482 16.886 -7.971 1.00 34.53 306 GLY A N 1
ATOM 2375 C CA . GLY A 1 306 ? 18.350 16.774 -6.822 1.00 34.53 306 GLY A CA 1
ATOM 2376 C C . GLY A 1 306 ? 19.374 15.717 -7.166 1.00 34.53 306 GLY A C 1
ATOM 2377 O O . GLY A 1 306 ? 19.040 14.538 -7.277 1.00 34.53 306 GLY A O 1
ATOM 2378 N N . GLU A 1 307 ? 20.610 16.153 -7.382 1.00 30.69 307 GLU A N 1
ATOM 2379 C CA . GLU A 1 307 ? 21.759 15.271 -7.320 1.00 30.69 307 GLU A CA 1
ATOM 2380 C C . GLU A 1 307 ? 21.630 14.414 -6.056 1.00 30.69 307 GLU A C 1
ATOM 2382 O O . GLU A 1 307 ? 21.537 14.922 -4.934 1.00 30.69 307 GLU A O 1
ATOM 2387 N N . PHE A 1 308 ? 21.557 13.102 -6.267 1.00 42.97 308 PHE A N 1
ATOM 2388 C CA . PHE A 1 308 ? 21.494 12.076 -5.238 1.00 42.97 308 PHE A CA 1
ATOM 2389 C C . PHE A 1 308 ? 22.785 12.127 -4.400 1.00 42.97 308 PHE A C 1
ATOM 2391 O O . PHE A 1 308 ? 23.749 11.405 -4.641 1.00 42.97 308 PHE A O 1
ATOM 2398 N N . SER A 1 309 ? 22.832 13.020 -3.412 1.00 35.44 309 SER A N 1
ATOM 2399 C CA . SER A 1 309 ? 23.954 13.177 -2.485 1.00 35.44 309 SER A CA 1
ATOM 2400 C C . SER A 1 309 ? 23.709 12.367 -1.209 1.00 35.44 309 SER A C 1
ATOM 2402 O O . SER A 1 309 ? 23.449 12.896 -0.131 1.00 35.44 309 SER A O 1
ATOM 2404 N N . TRP A 1 310 ? 23.843 11.041 -1.293 1.00 38.56 310 TRP A N 1
ATOM 2405 C CA . TRP A 1 310 ? 23.762 10.169 -0.109 1.00 38.56 310 TRP A CA 1
ATOM 2406 C C . TRP A 1 310 ? 25.045 10.171 0.759 1.00 38.56 310 TRP A C 1
ATOM 2408 O O . TRP A 1 310 ? 25.322 9.209 1.467 1.00 38.56 310 TRP A O 1
ATOM 2418 N N . LEU A 1 311 ? 25.836 11.252 0.761 1.00 38.97 311 LEU A N 1
ATOM 2419 C CA . LEU A 1 311 ? 27.080 11.359 1.551 1.00 38.97 311 LEU A CA 1
ATOM 2420 C C . LEU A 1 311 ? 27.057 12.421 2.670 1.00 38.97 311 LEU A C 1
ATOM 2422 O O . LEU A 1 311 ? 28.084 12.687 3.287 1.00 38.97 311 LEU A O 1
ATOM 2426 N N . GLY A 1 312 ? 25.903 13.010 2.998 1.00 33.28 312 GLY A N 1
ATOM 2427 C CA . GLY A 1 312 ? 25.864 14.236 3.810 1.00 33.28 312 GLY A CA 1
ATOM 2428 C C . GLY A 1 312 ? 25.509 14.159 5.301 1.00 33.28 312 GLY A C 1
ATOM 2429 O O . GLY A 1 312 ? 25.592 15.192 5.954 1.00 33.28 312 GLY A O 1
ATOM 2430 N N . VAL A 1 313 ? 25.098 13.019 5.877 1.00 35.62 313 VAL A N 1
ATOM 2431 C CA . VA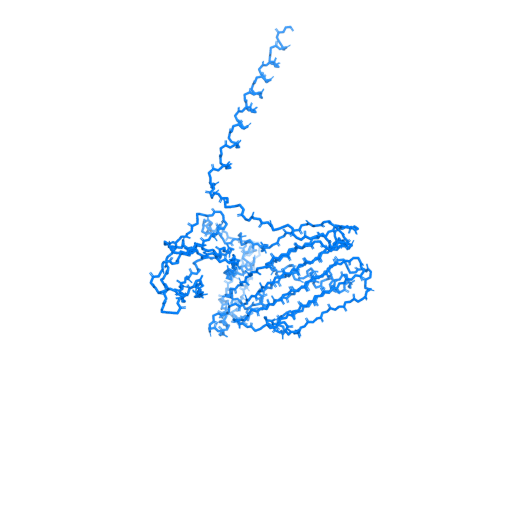L A 1 313 ? 24.586 12.999 7.279 1.00 35.62 313 VAL A CA 1
ATOM 2432 C C . VAL A 1 313 ? 25.503 12.247 8.261 1.00 35.62 313 VAL A C 1
ATOM 2434 O O . VAL A 1 313 ? 25.397 12.414 9.473 1.00 35.62 313 VAL A O 1
ATOM 2437 N N . GLY A 1 314 ? 26.502 11.509 7.767 1.00 31.94 314 GLY A N 1
ATOM 2438 C CA . GLY A 1 314 ? 27.412 10.717 8.609 1.00 31.94 314 GLY A CA 1
ATOM 2439 C C . GLY A 1 314 ? 28.559 11.479 9.293 1.00 31.94 314 GLY A C 1
ATOM 2440 O O . GLY A 1 314 ? 29.199 10.919 10.178 1.00 31.94 314 GLY A O 1
ATOM 2441 N N . VAL A 1 315 ? 28.842 12.736 8.924 1.00 35.19 315 VAL A N 1
ATOM 2442 C CA . VAL A 1 315 ? 30.044 13.463 9.407 1.00 35.19 315 VAL A CA 1
ATOM 2443 C C . VAL A 1 315 ? 29.716 14.656 10.321 1.00 35.19 315 VAL A C 1
ATOM 2445 O O . VAL A 1 315 ? 30.572 15.118 11.071 1.00 35.19 315 VAL A O 1
ATOM 2448 N N . ALA A 1 316 ? 28.463 15.118 10.372 1.00 33.22 316 ALA A N 1
ATOM 2449 C CA . ALA A 1 316 ? 28.095 16.247 11.233 1.00 33.22 316 ALA A CA 1
ATOM 2450 C C . ALA A 1 316 ? 27.902 15.862 12.717 1.00 33.22 316 ALA A C 1
ATOM 2452 O O . ALA A 1 316 ? 28.068 16.706 13.593 1.00 33.22 316 ALA A O 1
ATOM 2453 N N . VAL A 1 317 ? 27.614 14.593 13.037 1.00 33.34 317 VAL A N 1
ATOM 2454 C CA . VAL A 1 317 ? 27.355 14.164 14.430 1.00 33.34 317 VAL A CA 1
ATOM 2455 C C . VAL A 1 317 ? 28.644 13.835 15.204 1.00 33.34 317 VAL A C 1
ATOM 2457 O O . VAL A 1 317 ? 28.686 13.967 16.427 1.00 33.34 317 VAL A O 1
ATOM 2460 N N . SER A 1 318 ? 29.749 13.515 14.526 1.00 33.50 318 SER A N 1
ATOM 2461 C CA . SER A 1 318 ? 31.044 13.262 15.180 1.00 33.50 318 SER A CA 1
ATOM 2462 C C . SER A 1 318 ? 31.800 14.545 15.561 1.00 33.50 318 SER A C 1
ATOM 2464 O O . SER A 1 318 ? 32.561 14.535 16.530 1.00 33.50 318 SER A O 1
ATOM 2466 N N . ALA A 1 319 ? 31.539 15.678 14.897 1.00 36.06 319 ALA A N 1
ATOM 2467 C CA . ALA A 1 319 ? 32.167 16.958 15.240 1.00 36.06 319 ALA A CA 1
ATOM 2468 C C . ALA A 1 319 ? 31.581 17.605 16.514 1.00 36.06 319 ALA A C 1
ATOM 2470 O O . ALA A 1 319 ? 32.319 18.213 17.292 1.00 36.06 319 ALA A O 1
ATOM 2471 N N . PHE A 1 320 ? 30.286 17.421 16.799 1.00 36.41 320 PHE A N 1
ATOM 2472 C CA . PHE A 1 320 ? 29.663 18.001 17.999 1.00 36.41 320 PHE A CA 1
ATOM 2473 C C . PHE A 1 320 ? 29.926 17.200 19.286 1.00 36.41 320 PHE A C 1
ATOM 2475 O O . PHE A 1 320 ? 29.981 17.787 20.368 1.00 36.41 320 PHE A O 1
ATOM 2482 N N . LEU A 1 321 ? 30.201 15.893 19.193 1.00 34.12 321 LEU A N 1
ATOM 2483 C CA . LEU A 1 321 ? 30.590 15.086 20.359 1.00 34.12 321 LEU A CA 1
ATOM 2484 C C . LEU A 1 321 ? 32.056 15.294 20.785 1.00 34.12 321 LEU A C 1
ATOM 2486 O O . LEU A 1 321 ? 32.367 15.186 21.972 1.00 34.12 321 LEU A O 1
ATOM 2490 N N . ALA A 1 322 ? 32.948 15.680 19.867 1.00 40.34 322 ALA A N 1
ATOM 2491 C CA . ALA A 1 322 ? 34.340 15.986 20.206 1.00 40.34 322 ALA A CA 1
ATOM 2492 C C . ALA A 1 322 ? 34.493 17.331 20.947 1.00 40.34 322 ALA A C 1
ATOM 2494 O O . ALA A 1 322 ? 35.290 17.438 21.880 1.00 40.34 322 ALA A O 1
ATOM 2495 N N . ILE A 1 323 ? 33.691 18.346 20.602 1.00 45.09 323 ILE A N 1
ATOM 2496 C CA . ILE A 1 323 ? 33.755 19.671 21.247 1.00 45.09 323 ILE A CA 1
ATOM 2497 C C . ILE A 1 323 ? 33.131 19.635 22.658 1.00 45.09 323 ILE A C 1
ATOM 2499 O O . ILE A 1 323 ? 33.655 20.260 23.585 1.00 45.09 323 ILE A O 1
ATOM 2503 N N . GLY A 1 324 ? 32.081 18.831 22.869 1.00 43.25 324 GLY A N 1
ATOM 2504 C CA . GLY A 1 324 ? 31.448 18.662 24.183 1.00 43.25 324 GLY A CA 1
ATOM 2505 C C . GLY A 1 324 ? 32.350 18.003 25.238 1.00 43.25 324 GLY A C 1
ATOM 2506 O O . GLY A 1 324 ? 32.362 18.424 26.398 1.00 43.25 324 GLY A O 1
ATOM 2507 N N . LEU A 1 325 ? 33.169 17.018 24.849 1.00 44.47 325 LEU A N 1
ATOM 2508 C CA . LEU A 1 325 ? 34.063 16.317 25.782 1.00 44.47 325 LEU A CA 1
ATOM 2509 C C . LEU A 1 325 ? 35.276 17.163 26.204 1.00 44.47 325 LEU A C 1
ATOM 2511 O O . LEU A 1 325 ? 35.708 17.081 27.358 1.00 44.47 325 LEU A O 1
ATOM 2515 N N . VAL A 1 326 ? 35.782 18.039 25.327 1.00 52.34 326 VAL A N 1
ATOM 2516 C CA . VAL A 1 326 ? 36.872 18.970 25.674 1.00 52.34 326 VAL A CA 1
ATOM 2517 C C . VAL A 1 326 ? 36.381 20.057 26.640 1.00 52.34 326 VAL A C 1
ATOM 2519 O O . VAL A 1 326 ? 37.063 20.353 27.625 1.00 52.34 326 VAL A O 1
ATOM 2522 N N . ALA A 1 327 ? 35.167 20.587 26.444 1.00 51.53 327 ALA A N 1
ATOM 2523 C CA . ALA A 1 327 ? 34.580 21.586 27.342 1.00 51.53 327 ALA A CA 1
ATOM 2524 C C . ALA A 1 327 ? 34.280 21.020 28.746 1.00 51.53 327 ALA A C 1
ATOM 2526 O O . ALA A 1 327 ? 34.577 21.666 29.757 1.00 51.53 327 ALA A O 1
ATOM 2527 N N . PHE A 1 328 ? 33.775 19.782 28.837 1.00 52.34 328 PHE A N 1
ATOM 2528 C CA . PHE A 1 328 ? 33.517 19.131 30.128 1.00 52.34 328 PHE A CA 1
ATOM 2529 C C . PHE A 1 328 ? 34.815 18.781 30.880 1.00 52.34 328 PHE A C 1
ATOM 2531 O O . PHE A 1 328 ? 34.903 18.946 32.102 1.00 52.34 328 PHE A O 1
ATOM 2538 N N . GLY A 1 329 ? 35.864 18.374 30.154 1.00 58.88 329 GLY A N 1
ATOM 2539 C CA . GLY A 1 329 ? 37.199 18.156 30.718 1.00 58.88 329 GLY A CA 1
ATOM 2540 C C . GLY A 1 329 ? 37.826 19.434 31.291 1.00 58.88 329 GLY A C 1
ATOM 2541 O O . GLY A 1 329 ? 38.405 19.404 32.382 1.00 58.88 329 GLY A O 1
ATOM 2542 N N . TYR A 1 330 ? 37.660 20.573 30.609 1.00 55.44 330 TYR A N 1
ATOM 2543 C CA . TYR A 1 330 ? 38.213 21.858 31.050 1.00 55.44 330 TYR A CA 1
ATOM 2544 C C . TYR A 1 330 ? 37.493 22.413 32.294 1.00 55.44 330 TYR A C 1
ATOM 2546 O O . TYR A 1 330 ? 38.142 22.864 33.243 1.00 55.44 330 TYR A O 1
ATOM 2554 N N . ALA A 1 331 ? 36.163 22.281 32.362 1.00 58.78 331 ALA A N 1
ATOM 2555 C CA . ALA A 1 331 ? 35.369 22.712 33.517 1.00 58.78 331 ALA A CA 1
ATOM 2556 C C . ALA A 1 331 ? 35.661 21.890 34.790 1.00 58.78 331 ALA A C 1
ATOM 2558 O O . ALA A 1 331 ? 35.714 22.437 35.897 1.00 58.78 331 ALA A O 1
ATOM 2559 N N . LYS A 1 332 ? 35.924 20.580 34.658 1.00 56.59 332 LYS A N 1
ATOM 2560 C CA . LYS A 1 332 ? 36.265 19.719 35.806 1.00 56.59 332 LYS A CA 1
ATOM 2561 C C . LYS A 1 332 ? 37.663 20.010 36.368 1.00 56.59 332 LYS A C 1
ATOM 2563 O O . LYS A 1 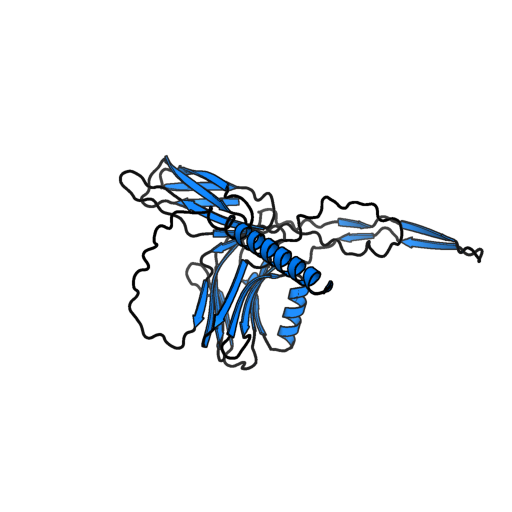332 ? 37.878 19.852 37.570 1.00 56.59 332 LYS A O 1
ATOM 2568 N N . ARG A 1 333 ? 38.605 20.474 35.536 1.00 57.31 333 ARG A N 1
ATOM 2569 C CA . ARG A 1 333 ? 39.974 20.816 35.965 1.00 57.31 333 ARG A CA 1
ATOM 2570 C C . ARG A 1 333 ? 40.034 22.143 36.735 1.00 57.31 333 ARG A C 1
ATOM 2572 O O . ARG A 1 333 ? 40.763 22.228 37.716 1.00 57.31 333 ARG A O 1
ATOM 2579 N N . GLN A 1 334 ? 39.204 23.124 36.374 1.00 61.94 334 GLN A N 1
ATOM 2580 C CA . GLN A 1 334 ? 39.083 24.399 37.102 1.00 61.94 334 GLN A CA 1
ATOM 2581 C C . GLN A 1 334 ? 38.505 24.230 38.520 1.00 61.94 334 GLN A C 1
ATOM 2583 O O . GLN A 1 334 ? 38.972 24.881 39.451 1.00 61.94 334 GLN A O 1
ATOM 2588 N N . ARG A 1 335 ? 37.571 23.290 38.742 1.00 55.69 335 ARG A N 1
ATOM 2589 C CA . ARG A 1 335 ? 37.014 23.043 40.090 1.00 55.69 335 ARG A CA 1
ATOM 2590 C C . ARG A 1 335 ? 38.013 22.454 41.092 1.00 55.69 335 ARG A C 1
ATOM 2592 O O . ARG A 1 335 ? 37.840 22.666 42.286 1.00 55.69 335 ARG A O 1
ATOM 2599 N N . LYS A 1 336 ? 39.068 21.761 40.644 1.00 54.16 336 LYS A N 1
ATOM 2600 C CA . LYS A 1 336 ? 40.100 21.233 41.558 1.00 54.16 336 LYS A CA 1
ATOM 2601 C C . LYS A 1 336 ? 41.065 22.303 42.074 1.00 54.16 336 LYS A C 1
ATOM 2603 O O . LYS A 1 336 ? 41.573 22.147 43.175 1.00 54.16 336 LYS A O 1
ATOM 2608 N N . ASN A 1 337 ? 41.268 23.399 41.344 1.00 52.59 337 ASN A N 1
ATOM 2609 C CA . ASN A 1 337 ? 42.216 24.444 41.752 1.00 52.59 337 ASN A CA 1
ATOM 2610 C C . ASN A 1 337 ? 41.633 25.457 42.752 1.00 52.59 337 ASN A C 1
ATOM 2612 O O . ASN A 1 337 ? 42.381 26.253 43.310 1.00 52.59 337 ASN A O 1
ATOM 2616 N N . ILE A 1 338 ? 40.321 25.422 43.002 1.00 56.84 338 ILE A N 1
ATOM 2617 C CA . ILE A 1 338 ? 39.647 26.317 43.958 1.00 56.84 338 ILE A CA 1
ATOM 2618 C C . ILE A 1 338 ? 39.619 25.716 45.379 1.00 56.84 338 ILE A C 1
ATOM 2620 O O . ILE A 1 338 ? 39.376 26.436 46.336 1.00 56.84 338 ILE A O 1
ATOM 2624 N N . GLN A 1 339 ? 39.936 24.426 45.555 1.00 50.91 339 GLN A N 1
ATOM 2625 C CA . GLN A 1 339 ? 39.960 23.772 46.876 1.00 50.91 339 GLN A CA 1
ATOM 2626 C C . GLN A 1 339 ? 41.355 23.661 47.520 1.00 50.91 339 GLN A C 1
ATOM 2628 O O . GLN A 1 339 ? 41.505 22.997 48.540 1.00 50.91 339 GLN A O 1
ATOM 2633 N N . THR A 1 340 ? 42.375 24.312 46.958 1.00 53.44 340 THR A N 1
ATOM 2634 C CA . THR A 1 340 ? 43.740 24.354 47.527 1.00 53.44 340 THR A CA 1
ATOM 2635 C C . THR A 1 340 ? 44.267 25.780 47.696 1.00 53.44 340 THR A C 1
ATOM 2637 O O . THR A 1 340 ? 45.453 26.035 47.493 1.00 53.44 340 THR A O 1
ATOM 2640 N N . LYS A 1 341 ? 43.393 26.719 48.062 1.00 45.69 341 LYS A N 1
ATOM 2641 C CA . LYS A 1 341 ? 43.792 28.031 48.574 1.00 45.69 341 LYS A CA 1
ATOM 2642 C C . LYS A 1 341 ? 43.092 28.334 49.882 1.00 45.69 341 LYS A C 1
ATOM 2644 O O . LYS A 1 341 ? 41.884 28.022 49.961 1.00 45.69 341 LYS A O 1
#

Secondary structure (DSSP, 8-state):
-EEEEE-SS--TTPEEEEEEEETTSPPEEEEEE--TTSEEEEE----S-EEEEEEEEEEE-SSSEEEEPPPEEEEE--------GGGSSS-S-----TTS-TTSTT---EEEEEEEESSEEEEEEEEEEE--S------EEEEE--EEEEEE-TTSS-EEEEEE--EEEEE-----EEEEEEEEE-SSSEEEEEEEEEPHHHHHHHHHHHHTT-EEEEEGGGT--TT-EEEEEEEEETTEEEEEEEETT--EEEEEEEE--TT--EEEEEEEE-TTPEEEEEEEEEEE--S------------------TTSSSSHHHHHHHHHHHHHHHHHHHHHHTS--

pLDDT: mean 75.96, std 21.59, range [29.03, 98.38]

Foldseek 3Di:
DKDKDFDPPQDFFFKKKKWKDFPPDDIDIDIWTAHRRRMTMDDDDDPAFAKIWIKIKGCDDPVDHIDIDFIKIKTFDAPPPPPPCVVVPPDDDDPPPPDPPPPRPPHPFFPDKDKDFAQWKKKKWKKAKADDPPPPQPFDWDWDDWDWDWDQDPPDNDIDIDTDHTDTDRDRPPDQFKWKFKWFAPDQGMIMTTTGTDDPVRVVVVVVCVVVVQEEEDECQVPHDHPAMKIWMWMDGQFWTKIWIAHPVRHTDDMDIDGDPNRRRMYIYMYGDDRRIMMMIGPTDMDHPHPDPDDDDDDDPDPPPPDPCPPPPVPPVVVVVVVVVVVVVVVVVVVVVVVPD

Sequence (341 aa):
MTFTGEISPIIENEIVTVYIGREGLPLETYESTTDKLGGYSFSWNFTQAGKYSIVTSWSGNSVYAGSDSQKLTVFAGTYEPIYDDYFSEAGGARASAAPFFGFYSQSPKNVLASNVSGAGVLLSGEFMVLSGNDTETAMVELTIPKVERVMYFPRTRGMIRVVISEEQIITQPVDNNQLGFILRQDGEEEYSASVSVLENKQLSQISSLLQESKASYINASDVAENNRWYKIEATLSRNWTSAKIFEMNNTLLKNIAAPESPDSTQMGILMGYPPNSILAFRNLKVSTLDASVQTSTPKQEQYQRGEFSWLGVGVAVSAFLAIGLVAFGYAKRQRKNIQTK